Protein AF-A0A813M172-F1 (afdb_monomer)

Radius of gyration: 30.84 Å; Cα contacts (8 Å, |Δi|>4): 198; chains: 1; bounding box: 96×87×59 Å

Sequence (246 aa):
MEAAPSDVAAGEVRLTLAGAVFDQRGSLTLSAYSDLRGLFPASGALDKWEDHPGCLPEEVANLEGVRHWCDARALKVDKQGKPMSGEGWIAIRPRGCPAKPSERWFNRKAWGSWRLCFLLARQQHLVWTRQWYGDVVPSVPSAPEALPEESLTGASQICSELPVAAEDACESASLIDQLRQRQRLRQDITTSADVSHPSPKCEGTTRTTAVAGDKKKSTGKRSCLLDEGTNPQVLQELPKRRRSKV

pLDDT: mean 74.71, std 19.68, range [41.22, 98.31]

Secondary structure (DSSP, 8-state):
----THHHHHT-GGGSTTT--B-TTS-B-GGGGGGGGGTS-TTSGGGG-SSSTT--HHHHTT-TTEEEEE-TTS--B-TTS-B---EEEEEEPPTT-SSPP-EEEEEHHHHS-HHHHHHHHHHHHHHHHHHHHTT----------------------------------SSHHHHHHHHHHHHHHHHHHHTS---PPPPPP---------------------------------------------

Solvent-accessible surface area (backbone atoms only — not comparable to full-atom values): 16636 Å² total; per-residue (Å²): 134,82,76,66,76,70,62,66,61,74,67,43,53,56,80,35,90,87,46,49,58,55,46,101,82,56,43,65,44,65,82,84,52,61,75,52,38,78,79,36,61,61,80,47,80,42,56,67,40,87,92,52,45,25,51,55,81,81,46,66,81,64,49,78,48,41,47,74,52,71,35,79,81,64,81,40,54,48,103,83,68,47,74,59,61,53,41,34,17,32,13,35,56,67,86,88,55,91,61,77,91,46,76,46,80,30,45,22,85,80,48,50,10,37,40,53,18,38,52,54,17,49,48,41,26,51,48,44,45,40,74,69,63,37,90,63,64,77,72,69,77,70,69,77,74,74,73,83,83,77,74,91,76,84,81,86,88,84,88,83,87,87,80,91,81,88,87,88,78,73,72,68,59,58,58,56,53,53,53,53,52,57,53,52,64,55,57,61,65,71,70,74,77,84,74,88,75,88,78,82,85,82,82,84,80,91,78,90,77,89,78,91,82,82,88,80,91,79,90,77,90,82,88,77,83,86,85,83,89,88,84,89,82,89,82,82,90,80,85,85,83,87,78,88,81,134

Structure (mmCIF, N/CA/C/O backbone):
data_AF-A0A813M172-F1
#
_entry.id   AF-A0A813M172-F1
#
loop_
_atom_site.group_PDB
_atom_site.id
_atom_site.type_symbol
_atom_site.label_atom_id
_atom_site.label_alt_id
_atom_site.label_comp_id
_atom_site.label_asym_id
_atom_site.label_entity_id
_atom_site.label_seq_id
_atom_site.pdbx_PDB_ins_code
_atom_site.Cartn_x
_atom_site.Cartn_y
_atom_site.Cartn_z
_atom_site.occupancy
_atom_site.B_iso_or_equiv
_atom_site.auth_seq_id
_atom_site.auth_comp_id
_atom_site.auth_asym_id
_atom_site.auth_atom_id
_atom_site.pdbx_PDB_model_num
ATOM 1 N N . MET A 1 1 ? 1.447 -24.083 20.002 1.00 44.91 1 MET A N 1
ATOM 2 C CA . MET A 1 1 ? 2.344 -23.431 19.030 1.00 44.91 1 MET A CA 1
ATOM 3 C C . MET A 1 1 ? 1.450 -22.637 18.102 1.00 44.91 1 MET A C 1
ATOM 5 O O . MET A 1 1 ? 0.808 -23.218 17.241 1.00 44.91 1 MET A O 1
ATOM 9 N N . GLU A 1 2 ? 1.275 -21.355 18.400 1.00 48.41 2 GLU A N 1
ATOM 10 C CA . GLU A 1 2 ? 0.529 -20.429 17.547 1.00 48.41 2 GLU A CA 1
ATOM 11 C C . GLU A 1 2 ? 1.422 -20.162 16.333 1.00 48.41 2 GLU A C 1
ATOM 13 O O . GLU A 1 2 ? 2.551 -19.698 16.501 1.00 48.41 2 GLU A O 1
ATOM 18 N N . ALA A 1 3 ? 0.987 -20.565 15.137 1.00 52.25 3 ALA A N 1
ATOM 19 C CA . ALA A 1 3 ? 1.718 -20.254 13.915 1.00 52.25 3 ALA A CA 1
ATOM 20 C C . ALA A 1 3 ? 1.892 -18.734 13.838 1.00 52.25 3 ALA A C 1
ATOM 22 O O . ALA A 1 3 ? 0.944 -17.988 14.103 1.00 52.25 3 ALA A O 1
ATOM 23 N N . ALA A 1 4 ? 3.105 -18.273 13.534 1.00 55.34 4 ALA A N 1
ATOM 24 C CA . ALA A 1 4 ? 3.359 -16.849 13.429 1.00 55.34 4 ALA A CA 1
ATOM 25 C C . ALA A 1 4 ? 2.377 -16.247 12.402 1.00 55.34 4 ALA A C 1
ATOM 27 O O . ALA A 1 4 ? 2.216 -16.802 11.312 1.00 55.34 4 ALA A O 1
ATOM 28 N N . PRO A 1 5 ? 1.717 -15.116 12.707 1.00 56.94 5 PRO A N 1
ATOM 29 C CA . PRO A 1 5 ? 0.723 -14.502 11.822 1.00 56.94 5 PRO A CA 1
ATOM 30 C C . PRO A 1 5 ? 1.284 -14.060 10.453 1.00 56.94 5 PRO A C 1
ATOM 32 O O . PRO A 1 5 ? 0.532 -13.569 9.614 1.00 56.94 5 PRO A O 1
ATOM 35 N N . SER A 1 6 ? 2.588 -14.231 10.202 1.00 56.97 6 SER A N 1
ATOM 36 C CA . SER A 1 6 ? 3.238 -13.988 8.914 1.00 56.97 6 SER A CA 1
ATOM 37 C C . SER A 1 6 ? 2.807 -14.967 7.817 1.00 56.97 6 SER A C 1
ATOM 39 O O . SER A 1 6 ? 2.619 -14.528 6.684 1.00 56.97 6 SER A O 1
ATOM 41 N N . ASP A 1 7 ? 2.576 -16.248 8.131 1.00 60.00 7 ASP A N 1
ATOM 42 C CA . ASP A 1 7 ? 2.288 -17.264 7.099 1.00 60.00 7 ASP A CA 1
ATOM 43 C C . ASP A 1 7 ? 0.866 -17.162 6.540 1.00 60.00 7 ASP A C 1
ATOM 45 O O . ASP A 1 7 ? 0.623 -17.429 5.363 1.00 60.00 7 ASP A O 1
ATOM 49 N N . VAL A 1 8 ? -0.087 -16.701 7.354 1.00 60.47 8 VAL A N 1
ATOM 50 C CA . VAL A 1 8 ? -1.496 -16.581 6.943 1.00 60.47 8 VAL A CA 1
ATOM 51 C C . VAL A 1 8 ? -1.664 -15.521 5.849 1.00 60.47 8 VAL A C 1
ATOM 53 O O . VAL A 1 8 ? -2.493 -15.666 4.953 1.00 60.47 8 VAL A O 1
ATOM 56 N N . ALA A 1 9 ? -0.838 -14.473 5.877 1.00 61.78 9 ALA A N 1
ATOM 57 C CA . ALA A 1 9 ? -0.841 -13.421 4.867 1.00 61.78 9 ALA A CA 1
ATOM 58 C C . ALA A 1 9 ? -0.275 -13.886 3.518 1.00 61.78 9 ALA A C 1
ATOM 60 O O . ALA A 1 9 ? -0.751 -13.439 2.475 1.00 61.78 9 ALA A O 1
ATOM 61 N N . ALA A 1 10 ? 0.717 -14.783 3.535 1.00 65.69 10 ALA A N 1
ATOM 62 C CA . ALA A 1 10 ? 1.336 -15.322 2.326 1.00 65.69 10 ALA A CA 1
ATOM 63 C C . ALA A 1 10 ? 0.368 -16.197 1.507 1.00 65.69 10 ALA A C 1
ATOM 65 O O . ALA A 1 10 ? 0.544 -16.343 0.299 1.00 65.69 10 ALA A O 1
ATOM 66 N N . GLY A 1 11 ? -0.676 -16.738 2.145 1.00 81.31 11 GLY A N 1
ATOM 67 C CA . GLY A 1 11 ? -1.682 -17.581 1.497 1.00 81.31 11 GLY A CA 1
ATOM 68 C C . GLY A 1 11 ? -2.874 -16.840 0.882 1.00 81.31 11 GLY A C 1
ATOM 69 O O . GLY A 1 11 ? -3.652 -17.454 0.152 1.00 81.31 11 GLY A O 1
ATOM 70 N N . GLU A 1 12 ? -3.060 -15.542 1.148 1.00 93.44 12 GLU A N 1
ATOM 71 C CA . GLU A 1 12 ? -4.223 -14.820 0.624 1.00 93.44 12 GLU A CA 1
ATOM 72 C C . GLU A 1 12 ? -4.033 -14.483 -0.859 1.00 93.44 12 GLU A C 1
ATOM 74 O O . GLU A 1 12 ? -3.331 -13.542 -1.239 1.00 93.44 12 GLU A O 1
ATOM 79 N N . VAL A 1 13 ? -4.730 -15.240 -1.708 1.00 95.12 13 VAL A N 1
ATOM 80 C CA . VAL A 1 13 ? -4.639 -15.167 -3.171 1.00 95.12 13 VAL A CA 1
ATOM 81 C C . VAL A 1 13 ? -4.873 -13.745 -3.691 1.00 95.12 13 VAL A C 1
ATOM 83 O O . VAL A 1 13 ? -4.198 -13.325 -4.633 1.00 95.12 13 VAL A O 1
ATOM 86 N N . ARG A 1 14 ? -5.755 -12.952 -3.066 1.00 96.06 14 ARG A N 1
ATOM 87 C CA . ARG A 1 14 ? -6.041 -11.566 -3.495 1.00 96.06 14 ARG A CA 1
ATOM 88 C C . ARG A 1 14 ? -4.878 -10.593 -3.309 1.00 96.06 14 ARG A C 1
ATOM 90 O O . ARG A 1 14 ? -4.857 -9.544 -3.962 1.00 96.06 14 ARG A O 1
ATOM 97 N N . LEU A 1 15 ? -3.938 -10.917 -2.421 1.00 95.12 15 LEU A N 1
ATOM 98 C CA . LEU A 1 15 ? -2.709 -10.156 -2.179 1.00 95.12 15 LEU A CA 1
ATOM 99 C C . LEU A 1 15 ? -1.547 -10.625 -3.072 1.00 95.12 15 LEU A C 1
ATOM 101 O O . LEU A 1 15 ? -0.409 -10.212 -2.874 1.00 95.12 15 LEU A O 1
ATOM 105 N N . THR A 1 16 ? -1.837 -11.453 -4.078 1.00 94.25 16 THR A N 1
ATOM 106 C CA . THR A 1 16 ? -0.908 -11.804 -5.156 1.00 94.25 16 THR A CA 1
ATOM 107 C C . THR A 1 16 ? -1.257 -11.044 -6.433 1.00 94.25 16 THR A C 1
ATOM 109 O O . THR A 1 16 ? -2.400 -10.642 -6.654 1.00 94.25 16 THR A O 1
ATOM 112 N N . LEU A 1 17 ? -0.286 -10.865 -7.333 1.00 93.62 17 LEU A N 1
ATOM 113 C CA . LEU A 1 17 ? -0.512 -10.225 -8.636 1.00 93.62 17 LEU A CA 1
ATOM 114 C C . LEU A 1 17 ? -1.538 -10.968 -9.512 1.00 93.62 17 LEU A C 1
ATOM 116 O O . LEU A 1 17 ? -2.230 -10.328 -10.301 1.00 93.62 17 LEU A O 1
ATOM 120 N N . ALA A 1 18 ? -1.653 -12.291 -9.363 1.00 93.56 18 ALA A N 1
ATOM 121 C CA . ALA A 1 18 ? -2.595 -13.116 -10.117 1.00 93.56 18 ALA A CA 1
ATOM 122 C C . ALA A 1 18 ? -4.034 -13.011 -9.588 1.00 93.56 18 ALA A C 1
ATOM 124 O O . ALA A 1 18 ? -4.970 -12.979 -10.381 1.00 93.56 18 ALA A O 1
ATOM 125 N N . GLY A 1 19 ? -4.213 -12.926 -8.267 1.00 95.88 19 GLY A N 1
ATOM 126 C CA . GLY A 1 19 ? -5.532 -12.819 -7.633 1.00 95.88 19 GLY A CA 1
ATOM 127 C C . GLY A 1 19 ? -6.015 -11.390 -7.389 1.00 95.88 19 GLY A C 1
ATOM 128 O O . GLY A 1 19 ? -7.078 -11.193 -6.800 1.00 95.88 19 GLY A O 1
ATOM 129 N N . ALA A 1 20 ? -5.239 -10.386 -7.798 1.00 96.88 20 ALA A N 1
ATOM 130 C CA . ALA A 1 20 ? -5.554 -8.987 -7.560 1.00 96.88 20 ALA A CA 1
ATOM 131 C C . ALA A 1 20 ? -6.880 -8.580 -8.216 1.00 96.88 20 ALA A C 1
ATOM 133 O O . ALA A 1 20 ? -7.059 -8.747 -9.422 1.00 96.88 20 ALA A O 1
ATOM 134 N N . VAL A 1 21 ? -7.776 -7.954 -7.452 1.00 97.81 21 VAL A N 1
ATOM 135 C CA . VAL A 1 21 ? -9.037 -7.420 -7.981 1.00 97.81 21 VAL A CA 1
ATOM 136 C C . VAL A 1 21 ? -8.887 -5.919 -8.203 1.00 97.81 21 VAL A C 1
ATOM 138 O O . VAL A 1 21 ? -8.775 -5.142 -7.251 1.00 97.81 21 VAL A O 1
ATOM 141 N N . PHE A 1 22 ? -8.899 -5.493 -9.463 1.00 97.00 22 PHE A N 1
ATOM 142 C CA . PHE A 1 22 ? -8.763 -4.093 -9.863 1.00 97.00 22 PHE A CA 1
ATOM 143 C C . PHE A 1 22 ? -9.829 -3.685 -10.883 1.00 97.00 22 PHE A C 1
ATOM 145 O O . PHE A 1 22 ? -10.412 -4.515 -11.576 1.00 97.00 22 PHE A O 1
ATOM 152 N N . ASP A 1 23 ? -10.109 -2.388 -10.944 1.00 96.44 23 ASP A N 1
ATOM 153 C CA . ASP A 1 23 ? -11.048 -1.795 -11.888 1.00 96.44 23 ASP A CA 1
ATOM 154 C C . ASP A 1 23 ? -10.438 -1.615 -13.292 1.00 96.44 23 ASP A C 1
ATOM 156 O O . ASP A 1 23 ? -9.246 -1.820 -13.528 1.00 96.44 23 ASP A O 1
ATOM 160 N N . GLN A 1 24 ? -11.248 -1.144 -14.242 1.00 94.31 24 GLN A N 1
ATOM 161 C CA . GLN A 1 24 ? -10.807 -0.858 -15.616 1.00 94.31 24 GLN A CA 1
ATOM 162 C C . GLN A 1 24 ? -9.709 0.221 -15.704 1.00 94.31 24 GLN A C 1
ATOM 164 O O . GLN A 1 24 ? -9.116 0.417 -16.760 1.00 94.31 24 GLN A O 1
ATOM 169 N N . ARG A 1 25 ? -9.443 0.949 -14.613 1.00 90.69 25 ARG A N 1
ATOM 170 C CA . ARG A 1 25 ? -8.415 1.992 -14.519 1.00 90.69 25 ARG A CA 1
ATOM 171 C C . ARG A 1 25 ? -7.130 1.478 -13.863 1.00 90.69 25 ARG A C 1
ATOM 173 O O . ARG A 1 25 ? -6.245 2.285 -13.569 1.00 90.69 25 ARG A O 1
ATOM 180 N N . GLY A 1 26 ? -7.042 0.177 -13.575 1.00 93.44 26 GLY A N 1
ATOM 181 C CA . GLY A 1 26 ? -5.901 -0.427 -12.890 1.00 93.44 26 GLY A CA 1
ATOM 182 C C . GLY A 1 26 ? -5.776 -0.026 -11.431 1.00 93.44 26 GLY A C 1
ATOM 183 O O . GLY A 1 26 ? -4.679 0.013 -10.877 1.00 93.44 26 GLY A O 1
ATOM 184 N N . SER A 1 27 ? -6.888 0.328 -10.802 1.00 95.88 27 SER A N 1
ATOM 185 C CA . SER A 1 27 ? -6.949 0.668 -9.390 1.00 95.88 27 SER A CA 1
ATOM 186 C C . SER A 1 27 ? -7.571 -0.500 -8.632 1.00 95.88 27 SER A C 1
ATOM 188 O O . SER A 1 27 ? -8.656 -0.949 -8.975 1.00 95.88 27 SER A O 1
ATOM 190 N N . LEU A 1 28 ? -6.913 -0.979 -7.571 1.00 97.56 28 LEU A N 1
ATOM 191 C CA . LEU A 1 28 ? -7.475 -1.985 -6.661 1.00 97.56 28 LEU A CA 1
ATOM 192 C C . LEU A 1 28 ? -8.897 -1.626 -6.200 1.00 97.56 28 LEU A C 1
ATOM 194 O O . LEU A 1 28 ? -9.157 -0.491 -5.772 1.00 97.56 28 LEU A O 1
ATOM 198 N N . THR A 1 29 ? -9.790 -2.609 -6.236 1.00 97.94 29 THR A N 1
ATOM 199 C CA . THR A 1 29 ? -11.179 -2.488 -5.786 1.00 97.94 29 THR A CA 1
ATOM 200 C C . THR A 1 29 ? -11.238 -2.689 -4.274 1.00 97.94 29 THR A C 1
ATOM 202 O O . THR A 1 29 ? -11.271 -3.814 -3.796 1.00 97.94 29 THR A O 1
ATOM 205 N N . LEU A 1 30 ? -11.246 -1.602 -3.496 1.00 97.19 30 LEU A N 1
ATOM 206 C CA . LEU A 1 30 ? -11.047 -1.652 -2.034 1.00 97.19 30 LEU A CA 1
ATOM 207 C C . LEU A 1 30 ? -12.083 -2.494 -1.275 1.00 97.19 30 LEU A C 1
ATOM 209 O O . LEU A 1 30 ? -11.747 -3.108 -0.266 1.00 97.19 30 LEU A O 1
ATOM 213 N N . SER A 1 31 ? -13.329 -2.544 -1.748 1.00 97.44 31 SER A N 1
ATOM 214 C CA . SER A 1 31 ? -14.373 -3.382 -1.144 1.00 97.44 31 SER A CA 1
ATOM 215 C C . SER A 1 31 ? -14.039 -4.874 -1.201 1.00 97.44 31 SER A C 1
ATOM 217 O O . SER A 1 31 ? -14.458 -5.614 -0.322 1.00 97.44 31 SER A O 1
ATOM 219 N N . ALA A 1 32 ? -13.237 -5.313 -2.176 1.00 97.81 32 ALA A N 1
ATOM 220 C CA . ALA A 1 32 ? -12.794 -6.699 -2.292 1.00 97.81 32 ALA A CA 1
ATOM 221 C C . ALA A 1 32 ? -11.715 -7.088 -1.264 1.00 97.81 32 ALA A C 1
ATOM 223 O O . ALA A 1 32 ? -11.296 -8.237 -1.259 1.00 97.81 32 ALA A O 1
ATOM 224 N N . TYR A 1 33 ? -11.247 -6.150 -0.431 1.00 97.50 33 TYR A N 1
ATOM 225 C CA . TYR A 1 33 ? -10.183 -6.362 0.559 1.00 97.50 33 TYR A CA 1
ATOM 226 C C . TYR A 1 33 ? -10.614 -5.991 1.988 1.00 97.50 33 TYR A C 1
ATOM 228 O O . TYR A 1 33 ? -9.809 -6.054 2.917 1.00 97.50 33 TYR A O 1
ATOM 236 N N . SER A 1 34 ? -11.853 -5.532 2.198 1.00 96.56 34 SER A N 1
ATOM 237 C CA . SER A 1 34 ? -12.295 -5.032 3.509 1.00 96.56 34 SER A CA 1
ATOM 238 C C . SER A 1 34 ? -12.422 -6.118 4.578 1.00 96.56 34 SER A C 1
ATOM 240 O O . SER A 1 34 ? -12.301 -5.820 5.763 1.00 96.56 34 SER A O 1
ATOM 242 N N . ASP A 1 35 ? -12.650 -7.359 4.168 1.00 96.19 35 ASP A N 1
ATOM 243 C CA . ASP A 1 35 ? -12.707 -8.551 5.016 1.00 96.19 35 ASP A CA 1
ATOM 244 C C . ASP A 1 35 ? -11.327 -8.962 5.557 1.00 96.19 35 ASP A C 1
ATOM 246 O O . ASP A 1 35 ? -11.233 -9.485 6.666 1.00 96.19 35 ASP A O 1
ATOM 250 N N . LEU A 1 36 ? -10.241 -8.618 4.853 1.00 95.31 36 LEU A N 1
ATOM 251 C CA . LEU A 1 36 ? -8.870 -8.918 5.286 1.00 95.31 36 LEU A CA 1
ATOM 252 C C . LEU A 1 36 ? -8.463 -8.204 6.577 1.00 95.31 36 LEU A C 1
ATOM 254 O O . LEU A 1 36 ? -7.491 -8.594 7.214 1.00 95.31 36 LEU A O 1
ATOM 258 N N . ARG A 1 37 ? -9.197 -7.173 7.006 1.00 94.81 37 ARG A N 1
ATOM 259 C CA . ARG A 1 37 ? -8.896 -6.434 8.244 1.00 94.81 37 ARG A CA 1
ATOM 260 C C . ARG A 1 37 ? -8.840 -7.344 9.472 1.00 94.81 37 ARG A C 1
ATOM 262 O O . ARG A 1 37 ? -8.047 -7.087 10.369 1.00 94.81 37 ARG A O 1
ATOM 269 N N . GLY A 1 38 ? -9.650 -8.406 9.497 1.00 92.25 38 GLY A N 1
ATOM 270 C CA . GLY A 1 38 ? -9.644 -9.390 10.583 1.00 92.25 38 GLY A CA 1
ATOM 271 C C . GLY A 1 38 ? -8.378 -10.251 10.631 1.00 92.25 38 GLY A C 1
ATOM 272 O O . GLY A 1 38 ? -8.018 -10.726 11.702 1.00 92.25 38 GLY A O 1
ATOM 273 N N . LEU A 1 39 ? -7.680 -10.410 9.500 1.00 92.00 39 LEU A N 1
ATOM 274 C CA . LEU A 1 39 ? -6.443 -11.193 9.402 1.00 92.00 39 LEU A CA 1
ATOM 275 C C . LEU A 1 39 ? -5.207 -10.405 9.853 1.00 92.00 39 LEU A C 1
ATOM 277 O O . LEU A 1 39 ? -4.193 -10.996 10.208 1.00 92.00 39 LEU A O 1
ATOM 281 N N . PHE A 1 40 ? -5.286 -9.071 9.850 1.00 91.31 40 PHE A N 1
ATOM 282 C CA . PHE A 1 40 ? -4.167 -8.185 10.170 1.00 91.31 40 PHE A CA 1
ATOM 283 C C . PHE A 1 40 ? -4.510 -7.271 11.354 1.00 91.31 40 PHE A C 1
ATOM 285 O O . PHE A 1 40 ? -4.861 -6.104 11.143 1.00 91.31 40 PHE A O 1
ATOM 292 N N . PRO A 1 41 ? -4.412 -7.765 12.601 1.00 87.56 41 PRO A N 1
ATOM 293 C CA . PRO A 1 41 ? -4.743 -6.977 13.781 1.00 87.56 41 PRO A CA 1
ATOM 294 C C . PRO A 1 41 ? -3.793 -5.781 13.966 1.00 87.56 41 PRO A C 1
ATOM 296 O O . PRO A 1 41 ? -2.589 -5.868 13.733 1.00 87.56 41 PRO A O 1
ATOM 299 N N . ALA A 1 42 ? -4.340 -4.669 14.462 1.00 82.38 42 ALA A N 1
ATOM 300 C CA . ALA A 1 42 ? -3.653 -3.384 14.659 1.00 82.38 42 ALA A CA 1
ATOM 301 C C . ALA A 1 42 ? -2.506 -3.390 15.695 1.00 82.38 42 ALA A C 1
ATOM 303 O O . ALA A 1 42 ? -1.821 -2.386 15.871 1.00 82.38 42 ALA A O 1
ATOM 304 N N . SER A 1 43 ? -2.342 -4.474 16.459 1.00 70.06 43 SER A N 1
ATOM 305 C CA . SER A 1 43 ? -1.453 -4.529 17.632 1.00 70.06 43 SER A CA 1
ATOM 306 C C . SER A 1 43 ? -0.253 -5.462 17.461 1.00 70.06 43 SER A C 1
ATOM 308 O O . SER A 1 43 ? 0.369 -5.846 18.449 1.00 70.06 43 SER A O 1
ATOM 310 N N . GLY A 1 44 ? 0.093 -5.828 16.224 1.00 74.94 44 GLY A N 1
ATOM 311 C CA . GLY A 1 44 ? 1.265 -6.661 15.950 1.00 74.94 44 GLY A CA 1
ATOM 312 C C . GLY A 1 44 ? 2.595 -5.958 16.251 1.00 74.94 44 GLY A C 1
ATOM 313 O O . GLY A 1 44 ? 2.693 -4.732 16.213 1.00 74.94 44 GLY A O 1
ATOM 314 N N . ALA A 1 45 ? 3.652 -6.738 16.499 1.00 75.19 45 ALA A N 1
ATOM 315 C CA . ALA A 1 45 ? 5.015 -6.223 16.687 1.00 75.19 45 ALA A CA 1
ATOM 316 C C . ALA A 1 45 ? 5.497 -5.356 15.503 1.00 75.19 45 ALA A C 1
ATOM 318 O O . ALA A 1 45 ? 6.231 -4.391 15.702 1.00 75.19 45 ALA A O 1
ATOM 319 N N . LEU A 1 46 ? 5.015 -5.653 14.291 1.00 78.00 46 LEU A N 1
ATOM 320 C CA . LEU A 1 46 ? 5.352 -4.937 13.057 1.00 78.00 46 LEU A CA 1
ATOM 321 C C . LEU A 1 46 ? 4.821 -3.495 13.011 1.00 78.00 46 LEU A C 1
ATOM 323 O O . LEU A 1 46 ? 5.366 -2.671 12.283 1.00 78.00 46 LEU A O 1
ATOM 327 N N . ASP A 1 47 ? 3.793 -3.159 13.796 1.00 75.19 47 ASP A N 1
ATOM 328 C CA . ASP A 1 47 ? 3.227 -1.804 13.836 1.00 75.19 47 ASP A CA 1
ATOM 329 C C . ASP A 1 47 ? 4.112 -0.816 14.625 1.00 75.19 47 ASP A C 1
ATOM 331 O O . ASP A 1 47 ? 3.850 0.386 14.603 1.00 75.19 47 ASP A O 1
ATOM 335 N N . LYS A 1 48 ? 5.145 -1.308 15.328 1.00 75.75 48 LYS A N 1
ATOM 336 C CA . LYS A 1 48 ? 6.057 -0.496 16.153 1.00 75.75 48 LYS A CA 1
ATOM 337 C C . LYS A 1 48 ? 7.353 -0.097 15.447 1.00 75.75 48 LYS A C 1
ATOM 339 O O . LYS A 1 48 ? 8.131 0.652 16.026 1.00 75.75 48 LYS A O 1
ATOM 344 N N . TRP A 1 49 ? 7.612 -0.604 14.242 1.00 75.12 49 TRP A N 1
ATOM 345 C CA . TRP A 1 49 ? 8.835 -0.263 13.519 1.00 75.12 49 TRP A CA 1
ATOM 346 C C . TRP A 1 49 ? 8.763 1.188 13.026 1.00 75.12 49 TRP A C 1
ATOM 348 O O . TRP A 1 49 ? 7.919 1.504 12.191 1.00 75.12 49 TRP A O 1
ATOM 358 N N . GLU A 1 50 ? 9.638 2.063 13.533 1.00 80.19 50 GLU A N 1
ATOM 359 C CA . GLU A 1 50 ? 9.543 3.515 13.302 1.00 80.19 50 GLU A CA 1
ATOM 360 C C . GLU A 1 50 ? 9.731 3.909 11.827 1.00 80.19 50 GLU A C 1
ATOM 362 O O . GLU A 1 50 ? 8.963 4.721 11.316 1.00 80.19 50 GLU A O 1
ATOM 367 N N . ASP A 1 51 ? 10.682 3.295 11.118 1.00 89.56 51 ASP A N 1
ATOM 368 C CA . ASP A 1 51 ? 11.020 3.689 9.739 1.00 89.56 51 ASP A CA 1
ATOM 369 C C . ASP A 1 51 ? 10.194 2.990 8.641 1.00 89.56 51 ASP A C 1
ATOM 371 O O . ASP A 1 51 ? 10.043 3.507 7.534 1.00 89.56 51 ASP A O 1
ATOM 375 N N . HIS A 1 52 ? 9.650 1.803 8.917 1.00 93.25 52 HIS A N 1
ATOM 376 C CA . HIS A 1 52 ? 9.001 0.920 7.939 1.00 93.25 52 HIS A CA 1
ATOM 377 C C . HIS A 1 52 ? 7.856 0.129 8.592 1.00 93.25 52 HIS A C 1
ATOM 379 O O . HIS A 1 52 ? 7.886 -1.104 8.642 1.00 93.25 52 HIS A O 1
ATOM 385 N N . PRO A 1 53 ? 6.838 0.818 9.127 1.00 94.06 53 PRO A N 1
ATOM 386 C CA . PRO A 1 53 ? 5.791 0.165 9.896 1.00 94.06 53 PRO A CA 1
ATOM 387 C C . PRO A 1 53 ? 5.001 -0.820 9.025 1.00 94.06 53 PRO A C 1
ATOM 389 O O . PRO A 1 53 ? 4.543 -0.490 7.926 1.00 94.06 53 PRO A O 1
ATOM 392 N N . GLY A 1 54 ? 4.816 -2.039 9.531 1.00 93.00 54 GLY A N 1
ATOM 393 C CA . GLY A 1 54 ? 4.111 -3.115 8.834 1.00 93.00 54 GLY A CA 1
ATOM 394 C C . GLY A 1 54 ? 4.932 -3.879 7.786 1.00 93.00 54 GLY A C 1
ATOM 395 O O . GLY A 1 54 ? 4.389 -4.811 7.188 1.00 93.00 54 GLY A O 1
ATOM 396 N N . CYS A 1 55 ? 6.201 -3.535 7.557 1.00 93.62 55 CYS A N 1
ATOM 397 C CA . CYS A 1 55 ? 7.094 -4.312 6.691 1.00 93.62 55 CYS A CA 1
ATOM 398 C C . CYS A 1 55 ? 7.773 -5.445 7.463 1.00 93.62 55 CYS A C 1
ATOM 400 O O . CYS A 1 55 ? 8.154 -5.275 8.622 1.00 93.62 55 CYS A O 1
ATOM 402 N N . LEU A 1 56 ? 7.968 -6.586 6.805 1.00 91.69 56 LEU A N 1
ATOM 403 C CA . LEU A 1 56 ? 8.907 -7.610 7.256 1.00 91.69 56 LEU A CA 1
ATOM 404 C C . LEU A 1 56 ? 10.345 -7.190 6.905 1.00 91.69 56 LEU A C 1
ATOM 406 O O . LEU A 1 56 ? 10.531 -6.457 5.930 1.00 91.69 56 LEU A O 1
ATOM 410 N N . PRO A 1 57 ? 11.371 -7.661 7.640 1.00 90.50 57 PRO A N 1
ATOM 411 C CA . PRO A 1 57 ? 12.768 -7.312 7.366 1.00 90.50 57 PRO A CA 1
ATOM 412 C C . PRO A 1 57 ? 13.205 -7.572 5.916 1.00 90.50 57 PRO A C 1
ATOM 414 O O . PRO A 1 57 ? 13.855 -6.723 5.312 1.00 90.50 57 PRO A O 1
ATOM 417 N N . GLU A 1 58 ? 12.793 -8.697 5.326 1.00 91.69 58 GLU A N 1
ATOM 418 C CA . GLU A 1 58 ? 13.078 -9.039 3.923 1.00 91.69 58 GLU A CA 1
ATOM 419 C C . GLU A 1 58 ? 12.421 -8.097 2.900 1.00 91.69 58 GLU A C 1
ATOM 421 O O . GLU A 1 58 ? 12.940 -7.892 1.805 1.00 91.69 58 GLU A O 1
ATOM 426 N N . GLU A 1 59 ? 11.292 -7.481 3.249 1.00 93.50 59 GLU A N 1
ATOM 427 C CA . GLU A 1 59 ? 10.557 -6.587 2.354 1.00 93.50 59 GLU A CA 1
ATOM 428 C C . GLU A 1 59 ? 11.113 -5.163 2.374 1.00 93.50 59 GLU A C 1
ATOM 430 O O . GLU A 1 59 ? 10.893 -4.413 1.425 1.00 93.50 59 GLU A O 1
ATOM 435 N N . VAL A 1 60 ? 11.865 -4.787 3.415 1.00 94.12 60 VAL A N 1
ATOM 436 C CA . VAL A 1 60 ? 12.534 -3.477 3.498 1.00 94.12 60 VAL A CA 1
ATOM 437 C C . VAL A 1 60 ? 13.537 -3.296 2.355 1.00 94.12 60 VAL A C 1
ATOM 439 O O . VAL A 1 60 ? 13.717 -2.184 1.861 1.00 94.12 60 VAL A O 1
ATOM 442 N N . ALA A 1 61 ? 14.138 -4.386 1.870 1.00 93.06 61 ALA A N 1
ATOM 443 C CA . ALA A 1 61 ? 15.013 -4.355 0.701 1.00 93.06 61 ALA A CA 1
ATOM 444 C C . ALA A 1 61 ? 14.264 -4.033 -0.610 1.00 93.06 61 ALA A C 1
ATOM 446 O O . ALA A 1 61 ? 14.888 -3.611 -1.581 1.00 93.06 61 ALA A O 1
ATOM 447 N N . ASN A 1 62 ? 12.937 -4.204 -0.648 1.00 93.56 62 ASN A N 1
ATOM 448 C CA . ASN A 1 62 ? 12.112 -4.051 -1.844 1.00 93.56 62 ASN A CA 1
ATOM 449 C C . ASN A 1 62 ? 10.923 -3.102 -1.612 1.00 93.56 62 ASN A C 1
ATOM 451 O O . ASN A 1 62 ? 9.753 -3.484 -1.692 1.00 93.56 62 ASN A O 1
ATOM 455 N N . LEU A 1 63 ? 11.236 -1.835 -1.337 1.00 96.00 63 LEU A N 1
ATOM 456 C CA . LEU A 1 63 ? 10.254 -0.751 -1.202 1.00 96.00 63 LEU A CA 1
ATOM 457 C C . LEU A 1 63 ? 10.057 0.034 -2.507 1.00 96.00 63 LEU A C 1
ATOM 459 O O . LEU A 1 63 ? 9.675 1.207 -2.485 1.00 96.00 63 LEU A O 1
ATOM 463 N N . GLU A 1 64 ? 10.337 -0.580 -3.658 1.00 95.75 64 GLU A N 1
ATOM 464 C CA . GLU A 1 64 ? 10.199 0.108 -4.936 1.00 95.75 64 GLU A CA 1
ATOM 465 C C . GLU A 1 64 ? 8.752 0.564 -5.159 1.00 95.75 64 GLU A C 1
ATOM 467 O O . GLU A 1 64 ? 7.786 -0.183 -4.991 1.00 95.75 64 GLU A O 1
ATOM 472 N N . GLY A 1 65 ? 8.605 1.846 -5.503 1.00 96.69 65 GLY A N 1
ATOM 473 C CA . GLY A 1 65 ? 7.309 2.429 -5.825 1.00 96.69 65 GLY A CA 1
ATOM 474 C C . GLY A 1 65 ? 6.337 2.560 -4.654 1.00 96.69 65 GLY A C 1
ATOM 475 O O . GLY A 1 65 ? 5.174 2.893 -4.883 1.00 96.69 65 GLY A O 1
ATOM 476 N N . VAL A 1 66 ? 6.781 2.356 -3.413 1.00 97.94 66 VAL A N 1
ATOM 477 C CA . VAL A 1 66 ? 5.966 2.565 -2.212 1.00 97.94 66 VAL A CA 1
ATOM 478 C C . VAL A 1 66 ? 6.709 3.392 -1.167 1.00 97.94 66 VAL A C 1
ATOM 480 O O . VAL A 1 66 ? 7.927 3.340 -1.049 1.00 97.94 66 VAL A O 1
ATOM 483 N N . ARG A 1 67 ? 5.975 4.186 -0.385 1.00 97.19 67 ARG A N 1
ATOM 484 C CA . ARG A 1 67 ? 6.523 4.912 0.773 1.00 97.19 67 ARG A CA 1
ATOM 485 C C . ARG A 1 67 ? 5.475 5.061 1.861 1.00 97.19 67 ARG A C 1
ATOM 487 O O . ARG A 1 67 ? 4.298 5.210 1.542 1.00 97.19 67 ARG A O 1
ATOM 494 N N . HIS A 1 68 ? 5.875 5.072 3.124 1.00 96.81 68 HIS A N 1
ATOM 495 C CA . HIS A 1 68 ? 4.954 5.396 4.209 1.00 96.81 68 HIS A CA 1
ATOM 496 C C . HIS A 1 68 ? 4.856 6.922 4.406 1.00 96.81 68 HIS A C 1
ATOM 498 O O . HIS A 1 68 ? 5.707 7.684 3.938 1.00 96.81 68 HIS A O 1
ATOM 504 N N . TRP A 1 69 ? 3.809 7.378 5.087 1.00 95.94 69 TRP A N 1
ATOM 505 C CA . TRP A 1 69 ? 3.693 8.750 5.582 1.00 95.94 69 TRP A CA 1
ATOM 506 C C . TRP A 1 69 ? 3.133 8.753 7.005 1.00 95.94 69 TRP A C 1
ATOM 508 O O . TRP A 1 69 ? 2.328 7.892 7.365 1.00 95.94 69 TRP A O 1
ATOM 518 N N . CYS A 1 70 ? 3.530 9.747 7.798 1.00 93.56 70 CYS A N 1
ATOM 519 C CA . CYS A 1 70 ? 3.000 9.978 9.135 1.00 93.56 70 CYS A CA 1
ATOM 520 C C . CYS A 1 70 ? 2.908 11.485 9.411 1.00 93.56 70 CYS A C 1
ATOM 522 O O . CYS A 1 70 ? 3.913 12.165 9.612 1.00 93.56 70 CYS A O 1
ATOM 524 N N . ASP A 1 71 ? 1.682 12.006 9.450 1.00 92.19 71 ASP A N 1
ATOM 525 C CA . ASP A 1 71 ? 1.385 13.420 9.708 1.00 92.19 71 ASP A CA 1
ATOM 526 C C . ASP A 1 71 ? 1.211 13.720 11.208 1.00 92.19 71 ASP A C 1
ATOM 528 O O . ASP A 1 71 ? 0.695 14.777 11.573 1.00 92.19 71 ASP A O 1
ATOM 532 N N . ALA A 1 72 ? 1.644 12.830 12.110 1.00 84.81 72 ALA A N 1
ATOM 533 C CA . ALA A 1 72 ? 1.523 13.045 13.557 1.00 84.81 72 ALA A CA 1
ATOM 534 C C . ALA A 1 72 ? 2.189 14.355 14.024 1.00 84.81 72 ALA A C 1
ATOM 536 O O . ALA A 1 72 ? 1.750 14.967 14.994 1.00 84.81 72 ALA A O 1
ATOM 537 N N . ARG A 1 73 ? 3.215 14.819 13.298 1.00 81.44 73 ARG A N 1
ATOM 538 C CA . ARG A 1 73 ? 3.950 16.058 13.596 1.00 81.44 73 ARG A CA 1
ATOM 539 C C . ARG A 1 73 ? 3.409 17.299 12.885 1.00 81.44 73 ARG A C 1
ATOM 541 O O . ARG A 1 73 ? 3.878 18.394 13.165 1.00 81.44 73 ARG A O 1
ATOM 548 N N . ALA A 1 74 ? 2.443 17.166 11.974 1.00 83.62 74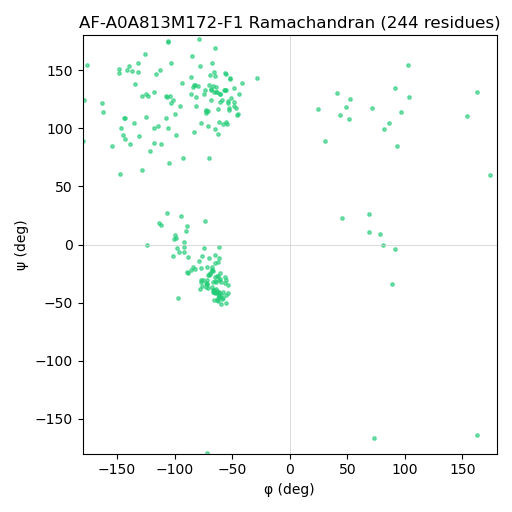 ALA A N 1
ATOM 549 C CA . ALA A 1 74 ? 2.040 18.274 11.109 1.00 83.62 74 ALA A CA 1
ATOM 550 C C . ALA A 1 74 ? 1.286 19.400 11.847 1.00 83.62 74 ALA A C 1
ATOM 552 O O . ALA A 1 74 ? 1.067 20.447 11.245 1.00 83.62 74 ALA A O 1
ATOM 553 N N . LEU A 1 75 ? 0.862 19.186 13.107 1.00 87.88 75 LEU A N 1
ATOM 554 C CA . LEU A 1 75 ? 0.054 20.111 13.929 1.00 87.88 75 LEU A CA 1
ATOM 555 C C . LEU A 1 75 ? -1.137 20.738 13.172 1.00 87.88 75 LEU A C 1
ATOM 557 O O . LEU A 1 75 ? -1.649 21.791 13.546 1.00 87.88 75 LEU A O 1
ATOM 561 N N . LYS A 1 76 ? -1.593 20.088 12.095 1.00 90.69 76 LYS A N 1
ATOM 562 C CA . LYS A 1 76 ? -2.717 20.554 11.291 1.00 90.69 76 LYS A CA 1
ATOM 563 C C . LYS A 1 76 ? -3.985 20.312 12.080 1.00 90.69 76 LYS A C 1
ATOM 565 O O . LYS A 1 76 ? -4.199 19.214 12.592 1.00 90.69 76 LYS A O 1
ATOM 570 N N . VAL A 1 77 ? -4.836 21.322 12.131 1.00 94.00 77 VAL A N 1
ATOM 571 C CA . VAL A 1 77 ? -6.180 21.228 12.692 1.00 94.00 77 VAL A CA 1
ATOM 572 C C . VAL A 1 77 ? -7.204 21.480 11.593 1.00 94.00 77 VAL A C 1
ATOM 574 O O . VAL A 1 77 ? -6.940 22.234 10.654 1.00 94.00 77 VAL A O 1
ATOM 577 N N . ASP A 1 78 ? -8.355 20.819 11.672 1.00 93.62 78 ASP A N 1
ATOM 578 C CA . ASP A 1 78 ? -9.479 21.102 10.786 1.00 93.62 78 ASP A CA 1
ATOM 579 C C . ASP A 1 78 ? -10.128 22.453 11.139 1.00 93.62 78 ASP A C 1
ATOM 581 O O . ASP A 1 78 ? -9.710 23.165 12.057 1.00 93.62 78 ASP A O 1
ATOM 585 N N . LYS A 1 79 ? -11.184 22.827 10.407 1.00 95.12 79 LYS A N 1
ATOM 586 C CA . LYS A 1 79 ? -11.928 24.077 10.650 1.00 95.12 79 LYS A CA 1
ATOM 587 C C . LYS A 1 79 ? -12.585 24.120 12.037 1.00 95.12 79 LYS A C 1
ATOM 589 O O . LYS A 1 79 ? -13.018 25.182 12.469 1.00 95.12 79 LYS A O 1
ATOM 594 N N . GLN A 1 80 ? -12.685 22.975 12.705 1.00 95.31 80 GLN A N 1
ATOM 595 C CA . GLN A 1 80 ? -13.268 22.774 14.022 1.00 95.31 80 GLN A CA 1
ATOM 596 C C . GLN A 1 80 ? -12.189 22.672 15.115 1.00 95.31 80 GLN A C 1
ATOM 598 O O . GLN A 1 80 ? -12.520 22.428 16.273 1.00 95.31 80 GLN A O 1
ATOM 603 N N . GLY A 1 81 ? -10.909 22.861 14.771 1.00 94.31 81 GLY A N 1
ATOM 604 C CA . GLY A 1 81 ? -9.792 22.785 15.711 1.00 94.31 81 GLY A CA 1
ATOM 605 C C . GLY A 1 81 ? -9.362 21.358 16.069 1.00 94.31 81 GLY A C 1
ATOM 606 O O . GLY A 1 81 ? -8.543 21.180 16.967 1.00 94.31 81 GLY A O 1
ATOM 607 N N . LYS A 1 82 ? -9.883 20.325 15.397 1.00 90.38 82 LYS A N 1
ATOM 608 C CA . LYS A 1 82 ? -9.512 18.931 15.655 1.00 90.38 82 LYS A CA 1
ATOM 609 C C . LYS A 1 82 ? -8.232 18.574 14.898 1.00 90.38 82 LYS A C 1
ATOM 611 O O . LYS A 1 82 ? -8.144 18.868 13.707 1.00 90.38 82 LYS A O 1
ATOM 616 N N . PRO A 1 83 ? -7.261 17.887 15.527 1.00 88.56 83 PRO A N 1
ATOM 617 C CA . PRO A 1 83 ? -6.041 17.479 14.845 1.00 88.56 83 PRO A CA 1
ATOM 618 C C . PRO A 1 83 ? -6.355 16.580 13.641 1.00 88.56 83 PRO A C 1
ATOM 620 O O . PRO A 1 83 ? -7.001 15.536 13.763 1.00 88.56 83 PRO A O 1
ATOM 623 N N . MET A 1 84 ? -5.871 16.997 12.475 1.00 90.00 84 MET A N 1
ATOM 624 C CA . MET A 1 84 ? -5.861 16.232 11.236 1.00 90.00 84 MET A CA 1
ATOM 625 C C . MET A 1 84 ? -4.530 15.490 11.141 1.00 90.00 84 MET A C 1
ATOM 627 O O . MET A 1 84 ? -3.641 15.878 10.387 1.00 90.00 84 MET A O 1
ATOM 631 N N . SER A 1 85 ? -4.386 14.432 11.936 1.00 91.38 85 SER A N 1
ATOM 632 C CA . SER A 1 85 ? -3.299 13.473 11.764 1.00 91.38 85 SER A CA 1
ATOM 633 C C . SER A 1 85 ? -3.765 12.305 10.897 1.00 91.38 85 SER A C 1
ATOM 635 O O . SER A 1 85 ? -4.893 11.811 11.006 1.00 91.38 85 SER A O 1
ATOM 637 N N . GLY A 1 86 ? -2.888 11.874 10.000 1.00 93.62 86 GLY A N 1
ATOM 638 C CA . GLY A 1 86 ? -3.079 10.705 9.159 1.00 93.62 86 GLY A CA 1
ATOM 639 C C . GLY A 1 86 ? -1.766 9.956 9.022 1.00 93.62 86 GLY A C 1
ATOM 640 O O . GLY A 1 86 ? -0.696 10.553 9.068 1.00 93.62 86 GLY A O 1
ATOM 641 N N . GLU A 1 87 ? -1.852 8.648 8.852 1.00 95.44 87 GLU A N 1
ATOM 642 C CA . GLU A 1 87 ? -0.685 7.798 8.656 1.00 95.44 87 GLU A CA 1
ATOM 643 C C . GLU A 1 87 ? -1.059 6.621 7.753 1.00 95.44 87 GLU A C 1
ATOM 645 O O . GLU A 1 87 ? -2.235 6.230 7.691 1.00 95.44 87 GLU A O 1
ATOM 650 N N . GLY A 1 88 ? -0.093 6.092 7.005 1.00 96.38 88 GLY A N 1
ATOM 651 C CA . GLY A 1 88 ? -0.342 5.001 6.068 1.00 96.38 88 GLY A CA 1
ATOM 652 C C . GLY A 1 88 ? 0.744 4.793 5.015 1.00 96.38 88 GLY A C 1
ATOM 653 O O . GLY A 1 88 ? 1.854 5.306 5.137 1.00 96.38 88 GLY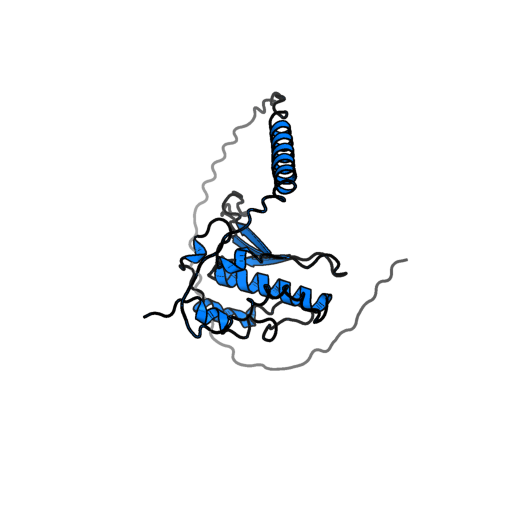 A O 1
ATOM 654 N N . TRP A 1 89 ? 0.403 4.051 3.959 1.00 98.06 89 TRP A N 1
ATOM 655 C CA . TRP A 1 89 ? 1.296 3.723 2.840 1.00 98.06 89 TRP A CA 1
ATOM 656 C C . TRP A 1 89 ? 0.806 4.259 1.495 1.00 98.06 89 TRP A C 1
ATOM 658 O O . TRP A 1 89 ? -0.361 4.104 1.131 1.00 98.06 89 TRP A O 1
ATOM 668 N N . ILE A 1 90 ? 1.698 4.911 0.755 1.00 98.31 90 ILE A N 1
ATOM 669 C CA . ILE A 1 90 ? 1.459 5.493 -0.566 1.00 98.31 90 ILE A CA 1
ATOM 670 C C . ILE A 1 90 ? 2.043 4.560 -1.620 1.00 98.31 90 ILE A C 1
ATOM 672 O O . ILE A 1 90 ? 3.240 4.282 -1.600 1.00 98.31 90 ILE A O 1
ATOM 676 N N . ALA A 1 91 ? 1.214 4.136 -2.569 1.00 98.31 91 ALA A N 1
ATOM 677 C CA . ALA A 1 91 ? 1.663 3.553 -3.825 1.00 98.31 91 ALA A CA 1
ATOM 678 C C . ALA A 1 91 ? 1.931 4.669 -4.836 1.00 98.31 91 ALA A C 1
ATOM 680 O O . ALA A 1 91 ? 1.071 5.524 -5.071 1.00 98.31 91 ALA A O 1
ATOM 681 N N . ILE A 1 92 ? 3.101 4.640 -5.458 1.00 97.44 92 ILE A N 1
ATOM 682 C CA . ILE A 1 92 ? 3.549 5.596 -6.465 1.00 97.44 92 ILE A CA 1
ATOM 683 C C . ILE A 1 92 ? 3.514 4.895 -7.819 1.00 97.44 92 ILE A C 1
ATOM 685 O O . ILE A 1 92 ? 4.058 3.805 -7.992 1.00 97.44 92 ILE A O 1
ATOM 689 N N . ARG A 1 93 ? 2.858 5.512 -8.801 1.00 95.56 93 ARG A N 1
ATOM 690 C CA . ARG A 1 93 ? 2.844 4.987 -10.167 1.00 95.56 93 ARG A CA 1
ATOM 691 C C . ARG A 1 93 ? 4.251 5.053 -10.788 1.00 95.56 93 ARG A C 1
ATOM 693 O O . ARG A 1 93 ? 4.895 6.097 -10.649 1.00 95.56 93 ARG A O 1
ATOM 700 N N . PRO A 1 94 ? 4.713 4.001 -11.497 1.00 95.12 94 PRO A N 1
ATOM 701 C CA . PRO A 1 94 ? 5.990 4.030 -12.203 1.00 95.12 94 PRO A CA 1
ATOM 702 C C . PRO A 1 94 ? 6.128 5.243 -13.127 1.00 95.12 94 PRO A C 1
ATOM 704 O O . PRO A 1 94 ? 5.170 5.669 -13.785 1.00 95.12 94 PRO A O 1
ATOM 707 N N . ARG A 1 95 ? 7.340 5.802 -13.185 1.00 91.25 95 ARG A N 1
ATOM 708 C CA . ARG A 1 95 ? 7.666 6.886 -14.120 1.00 91.25 95 ARG A CA 1
ATOM 709 C C . ARG A 1 95 ? 7.686 6.338 -15.549 1.00 91.25 95 ARG A C 1
ATOM 711 O O . ARG A 1 95 ? 8.078 5.202 -15.776 1.00 91.25 95 ARG A O 1
ATOM 718 N N . GLY A 1 96 ? 7.276 7.158 -16.514 1.00 85.75 96 GLY A N 1
ATOM 719 C CA . GLY A 1 96 ? 7.194 6.752 -17.923 1.00 85.75 96 GLY A CA 1
ATOM 720 C C . GLY A 1 96 ? 5.835 6.186 -18.340 1.00 85.75 96 GLY A C 1
ATOM 721 O O . GLY A 1 96 ? 5.618 5.959 -19.526 1.00 85.75 96 GLY A O 1
ATOM 722 N N . CYS A 1 97 ? 4.891 6.033 -17.406 1.00 83.12 97 CYS A N 1
ATOM 723 C CA . CYS A 1 97 ? 3.490 5.836 -17.762 1.00 83.12 97 CYS A CA 1
ATOM 724 C C . CYS A 1 97 ? 2.927 7.138 -18.396 1.00 83.12 97 CYS A C 1
ATOM 726 O O . CYS A 1 97 ? 3.134 8.212 -17.833 1.00 83.12 97 CYS A O 1
ATOM 728 N N . PRO A 1 98 ? 2.213 7.087 -19.540 1.00 82.12 98 PRO A N 1
ATOM 729 C CA . PRO A 1 98 ? 1.617 8.230 -20.237 1.00 82.12 98 PRO A CA 1
ATOM 730 C C . PRO A 1 98 ? 0.415 8.778 -19.475 1.00 82.12 98 PRO A C 1
ATOM 732 O O . PRO A 1 98 ? -0.016 9.910 -19.695 1.00 82.12 98 PRO A O 1
ATOM 735 N N . ALA A 1 99 ? -0.149 7.972 -18.573 1.00 84.56 99 ALA A N 1
ATOM 736 C CA . ALA A 1 99 ? -1.111 8.462 -17.616 1.00 84.56 99 ALA A CA 1
ATOM 737 C C . ALA A 1 99 ? -0.422 9.437 -16.656 1.00 84.56 99 ALA A C 1
ATOM 739 O O . ALA A 1 99 ? 0.746 9.280 -16.305 1.00 84.56 99 ALA A O 1
ATOM 740 N N . LYS A 1 100 ? -1.176 10.431 -16.182 1.00 85.56 100 LYS A N 1
ATOM 741 C CA . LYS A 1 100 ? -0.659 11.420 -15.231 1.00 85.56 100 LYS A CA 1
ATOM 742 C C . LYS A 1 100 ? -0.005 10.725 -14.025 1.00 85.56 100 LYS A C 1
ATOM 744 O O . LYS A 1 100 ? -0.532 9.689 -13.584 1.00 85.56 100 LYS A O 1
ATOM 749 N N . PRO A 1 101 ? 1.096 11.292 -13.487 1.00 87.12 101 PRO A N 1
ATOM 750 C CA . PRO A 1 101 ? 1.671 10.816 -12.239 1.00 87.12 101 PRO A CA 1
ATOM 751 C C . PRO A 1 101 ? 0.556 10.753 -11.200 1.00 87.12 101 PRO A C 1
ATOM 753 O O . PRO A 1 101 ? -0.208 11.704 -11.026 1.00 87.12 101 PRO A O 1
ATOM 756 N N . SER A 1 102 ? 0.414 9.583 -10.593 1.00 93.75 102 SER A N 1
ATOM 757 C CA . SER A 1 102 ? -0.666 9.285 -9.669 1.00 93.75 102 SER A CA 1
ATOM 758 C C . SER A 1 102 ? -0.080 8.603 -8.455 1.00 93.75 102 SER A C 1
ATOM 760 O O . SER A 1 102 ? 0.764 7.714 -8.567 1.00 93.75 102 SER A O 1
ATOM 762 N N . GLU A 1 103 ? -0.578 9.010 -7.301 1.00 97.31 103 GLU A N 1
ATOM 763 C CA . GLU A 1 103 ? -0.334 8.347 -6.034 1.00 97.31 103 GLU A CA 1
ATOM 764 C C . GLU A 1 103 ? -1.645 7.733 -5.550 1.00 97.31 103 GLU A C 1
ATOM 766 O O . GLU A 1 103 ? -2.729 8.253 -5.835 1.00 97.31 103 GLU A O 1
ATOM 771 N N . ARG A 1 104 ? -1.560 6.635 -4.802 1.00 97.56 104 ARG A N 1
ATOM 772 C CA . ARG A 1 104 ? -2.708 6.065 -4.098 1.00 97.56 104 ARG A CA 1
ATOM 773 C C . ARG A 1 104 ? -2.374 5.851 -2.636 1.00 97.56 104 ARG A C 1
ATOM 775 O O . ARG A 1 104 ? -1.371 5.232 -2.313 1.00 97.56 104 ARG A O 1
ATOM 782 N N . TRP A 1 105 ? -3.236 6.370 -1.774 1.00 97.81 105 TRP A N 1
ATOM 783 C CA . TRP A 1 105 ? -2.992 6.478 -0.345 1.00 97.81 105 TRP A CA 1
ATOM 784 C C . TRP A 1 105 ? -3.828 5.439 0.409 1.00 97.81 105 TRP A C 1
ATOM 786 O O . TRP A 1 105 ? -5.050 5.388 0.252 1.00 97.81 105 TRP A O 1
ATOM 796 N N . PHE A 1 106 ? -3.179 4.633 1.247 1.00 98.00 106 PHE A N 1
ATOM 797 C CA . PHE A 1 106 ? -3.810 3.618 2.090 1.00 98.00 106 PHE A CA 1
ATOM 798 C C . PHE A 1 106 ? -3.644 3.994 3.562 1.00 98.00 106 PHE A C 1
ATOM 800 O O . PHE A 1 106 ? -2.568 3.858 4.132 1.00 98.00 106 PHE A O 1
ATOM 807 N N . ASN A 1 107 ? -4.710 4.530 4.160 1.00 96.50 107 ASN A N 1
ATOM 808 C CA . ASN A 1 107 ? -4.692 5.088 5.513 1.00 96.50 107 ASN A CA 1
ATOM 809 C C . ASN A 1 107 ? -4.826 3.992 6.586 1.00 96.50 107 ASN A C 1
ATOM 811 O O . ASN A 1 107 ? -5.804 3.239 6.574 1.00 96.50 107 ASN A O 1
ATOM 815 N N . ARG A 1 108 ? -3.907 3.957 7.560 1.00 95.75 108 ARG A N 1
ATOM 816 C CA . ARG A 1 108 ? -3.899 2.976 8.658 1.00 95.75 108 ARG A CA 1
ATOM 817 C C . ARG A 1 108 ? -5.210 2.959 9.438 1.00 95.75 108 ARG A C 1
ATOM 819 O O . ARG A 1 108 ? -5.745 1.892 9.697 1.00 95.75 108 ARG A O 1
ATOM 826 N N . LYS A 1 109 ? -5.790 4.118 9.757 1.00 94.19 109 LYS A N 1
ATOM 827 C CA . LYS A 1 109 ? -7.062 4.204 10.493 1.00 94.19 109 LYS A CA 1
ATOM 828 C C . LYS A 1 109 ? -8.231 3.604 9.711 1.00 94.19 109 LYS A C 1
ATOM 830 O O . LYS A 1 109 ? -9.156 3.069 10.313 1.00 94.19 109 LYS A O 1
ATOM 835 N N . ALA A 1 110 ? -8.202 3.698 8.382 1.00 95.81 110 ALA A N 1
ATOM 836 C CA . ALA A 1 110 ? -9.233 3.107 7.535 1.00 95.81 110 ALA A CA 1
ATOM 837 C C . ALA A 1 110 ? -9.079 1.583 7.414 1.00 95.81 110 ALA A C 1
ATOM 839 O O . ALA A 1 110 ? -10.087 0.885 7.349 1.00 95.81 110 ALA A O 1
ATOM 840 N N . TRP A 1 111 ? -7.846 1.073 7.384 1.00 96.44 111 TRP A N 1
ATOM 841 C CA . TRP A 1 111 ? -7.543 -0.344 7.138 1.00 96.44 111 TRP A CA 1
ATOM 842 C C . TRP A 1 111 ? -7.219 -1.161 8.390 1.00 96.44 111 TRP A C 1
ATOM 844 O O . TRP A 1 111 ? -7.174 -2.382 8.322 1.00 96.44 111 TRP A O 1
ATOM 854 N N . GLY A 1 112 ? -7.045 -0.517 9.537 1.00 94.75 112 GLY A N 1
ATOM 855 C CA . GLY A 1 112 ? -6.828 -1.157 10.830 1.00 94.75 112 GLY A CA 1
ATOM 856 C C . GLY A 1 112 ? -5.363 -1.438 11.160 1.00 94.75 112 GLY A C 1
ATOM 857 O O . GLY A 1 112 ? -4.998 -1.301 12.319 1.00 94.75 112 GLY A O 1
ATOM 858 N N . SER A 1 113 ? -4.506 -1.762 10.189 1.00 95.06 113 SER A N 1
ATOM 859 C CA . SER A 1 113 ? -3.102 -2.115 10.455 1.00 95.06 113 SER A CA 1
ATOM 860 C C . SER A 1 113 ? -2.130 -1.533 9.439 1.00 95.06 113 SER A C 1
ATOM 862 O O . SER A 1 113 ? -2.477 -1.285 8.280 1.00 95.06 113 SER A O 1
ATOM 864 N N . TRP A 1 114 ? -0.883 -1.333 9.872 1.00 95.62 114 TRP A N 1
ATOM 865 C CA . TRP A 1 114 ? 0.186 -0.918 8.966 1.00 95.62 114 TRP A CA 1
ATOM 866 C C . TRP A 1 114 ? 0.524 -2.005 7.956 1.00 95.62 114 TRP A C 1
ATOM 868 O O . TRP A 1 114 ? 0.717 -1.700 6.779 1.00 95.62 114 TRP A O 1
ATOM 878 N N . ARG A 1 115 ? 0.521 -3.269 8.400 1.00 95.25 115 ARG A N 1
ATOM 879 C CA . ARG A 1 115 ? 0.787 -4.429 7.544 1.00 95.25 115 ARG A CA 1
ATOM 880 C C . ARG A 1 115 ? -0.153 -4.479 6.342 1.00 95.25 115 ARG A C 1
ATOM 882 O O . ARG A 1 115 ? 0.311 -4.579 5.210 1.00 95.25 115 ARG A O 1
ATOM 889 N N . LEU A 1 116 ? -1.463 -4.355 6.568 1.00 95.75 116 LEU A N 1
ATOM 890 C CA . LEU A 1 116 ? -2.435 -4.383 5.475 1.00 95.75 116 LEU A CA 1
ATOM 891 C C . LEU A 1 116 ? -2.280 -3.169 4.547 1.00 95.75 116 LEU A C 1
ATOM 893 O O . LEU A 1 116 ? -2.330 -3.326 3.330 1.00 95.75 116 LEU A O 1
ATOM 897 N N . CYS A 1 117 ? -2.035 -1.971 5.089 1.00 97.00 117 CYS A N 1
ATOM 898 C CA . CYS A 1 117 ? -1.756 -0.788 4.268 1.00 97.00 117 CYS A CA 1
ATOM 899 C C . CYS A 1 117 ? -0.544 -0.984 3.350 1.00 97.00 117 CYS A C 1
ATOM 901 O O . CYS A 1 117 ? -0.628 -0.651 2.168 1.00 97.00 117 CYS A O 1
ATOM 903 N N . PHE A 1 118 ? 0.556 -1.527 3.880 1.00 96.69 118 PHE A N 1
ATOM 904 C CA . PHE A 1 118 ? 1.756 -1.831 3.103 1.00 96.69 118 PHE A CA 1
ATOM 905 C C . PHE A 1 118 ? 1.448 -2.815 1.972 1.00 96.69 118 PHE A C 1
ATOM 907 O O . PHE A 1 118 ? 1.742 -2.526 0.812 1.00 96.69 118 PHE A O 1
ATOM 914 N N . LEU A 1 119 ? 0.791 -3.936 2.289 1.00 96.44 119 LEU A N 1
ATOM 915 C CA . LEU A 1 119 ? 0.450 -4.966 1.307 1.00 96.44 119 LEU A CA 1
ATOM 916 C C . LEU A 1 119 ? -0.440 -4.410 0.189 1.00 96.44 119 LEU A C 1
ATOM 918 O O . LEU A 1 119 ? -0.166 -4.645 -0.985 1.00 96.44 119 LEU A O 1
ATOM 922 N N . LEU A 1 120 ? -1.450 -3.601 0.523 1.00 97.69 120 LEU A N 1
ATOM 923 C CA . LEU A 1 120 ? -2.309 -2.957 -0.474 1.00 97.69 120 LEU A CA 1
ATOM 924 C C . LEU A 1 120 ? -1.553 -1.935 -1.336 1.00 97.69 120 LEU A C 1
ATOM 926 O O . LEU A 1 120 ? -1.789 -1.859 -2.544 1.00 97.69 120 LEU A O 1
ATOM 930 N N . ALA A 1 121 ? -0.637 -1.162 -0.747 1.00 98.06 121 ALA A N 1
ATOM 931 C CA . ALA A 1 121 ? 0.180 -0.205 -1.487 1.00 98.06 121 ALA A CA 1
ATOM 932 C C . ALA A 1 121 ? 1.137 -0.906 -2.458 1.00 98.06 121 ALA A C 1
ATOM 934 O O . ALA A 1 121 ? 1.175 -0.561 -3.642 1.00 98.06 121 ALA A O 1
ATOM 935 N N . ARG A 1 122 ? 1.845 -1.937 -1.986 1.00 97.19 122 ARG A N 1
ATOM 936 C CA . ARG A 1 122 ? 2.724 -2.776 -2.808 1.00 97.19 122 ARG A CA 1
ATOM 937 C C . ARG A 1 122 ? 1.940 -3.427 -3.942 1.00 97.19 122 ARG A C 1
ATOM 939 O O . ARG A 1 122 ? 2.336 -3.327 -5.100 1.00 97.19 122 ARG A O 1
ATOM 946 N N . GLN A 1 123 ? 0.782 -4.004 -3.635 1.00 97.12 123 GLN A N 1
ATOM 947 C CA . GLN A 1 123 ? -0.078 -4.639 -4.627 1.00 97.12 123 GLN A CA 1
ATOM 948 C C . GLN A 1 123 ? -0.569 -3.645 -5.689 1.00 97.12 123 GLN A C 1
ATOM 950 O O . GLN A 1 123 ? -0.568 -3.949 -6.881 1.00 97.12 123 GLN A O 1
ATOM 955 N N . GLN A 1 124 ? -0.945 -2.430 -5.282 1.00 97.81 124 GLN A N 1
ATOM 956 C CA . GLN A 1 124 ? -1.337 -1.379 -6.217 1.00 97.81 124 GLN A CA 1
ATOM 957 C C . GLN A 1 124 ? -0.185 -0.974 -7.147 1.00 97.81 124 GLN A C 1
ATOM 959 O O . GLN A 1 124 ? -0.424 -0.742 -8.335 1.00 97.81 124 GLN A O 1
ATOM 964 N N . HIS A 1 125 ? 1.040 -0.880 -6.624 1.00 96.81 125 HIS A N 1
ATOM 965 C CA . HIS A 1 125 ? 2.220 -0.588 -7.432 1.00 96.81 125 HIS A CA 1
ATOM 966 C C . HIS A 1 125 ? 2.483 -1.704 -8.455 1.00 96.81 125 HIS A C 1
ATOM 968 O O . HIS A 1 125 ? 2.590 -1.416 -9.644 1.00 96.81 125 HIS A O 1
ATOM 974 N N . LEU A 1 126 ? 2.463 -2.973 -8.028 1.00 95.38 126 LEU A N 1
ATOM 975 C CA . LEU A 1 126 ? 2.655 -4.130 -8.913 1.00 95.38 126 LEU A CA 1
ATOM 976 C C . LEU A 1 126 ? 1.627 -4.185 -10.052 1.00 95.38 126 LEU A C 1
ATOM 978 O O . LEU A 1 126 ? 1.993 -4.455 -11.194 1.00 95.38 126 LEU A O 1
ATOM 982 N N . VAL A 1 127 ? 0.354 -3.882 -9.772 1.00 95.50 127 VAL A N 1
ATOM 983 C CA . VAL A 1 127 ? -0.692 -3.804 -10.807 1.00 95.50 127 VAL A CA 1
ATOM 984 C C . VAL A 1 127 ? -0.367 -2.724 -11.842 1.00 95.50 127 VAL A C 1
ATOM 986 O O . VAL A 1 127 ? -0.489 -2.976 -13.040 1.00 95.50 127 VAL A O 1
ATOM 989 N N . TRP A 1 128 ? 0.080 -1.538 -11.415 1.00 95.50 128 TRP A N 1
ATOM 990 C CA . TRP A 1 128 ? 0.482 -0.485 -12.353 1.00 95.50 128 TRP A CA 1
ATOM 991 C C . TRP A 1 128 ? 1.711 -0.868 -13.175 1.00 95.50 128 TRP A C 1
ATOM 993 O O . TRP A 1 128 ? 1.735 -0.603 -14.374 1.00 95.50 128 TRP A O 1
ATOM 1003 N N . THR A 1 129 ? 2.701 -1.506 -12.554 1.00 93.94 129 THR A N 1
ATOM 1004 C CA . THR A 1 129 ? 3.909 -1.982 -13.234 1.00 93.94 129 THR A CA 1
ATOM 1005 C C . THR A 1 129 ? 3.557 -3.027 -14.292 1.00 93.94 129 THR A C 1
ATOM 1007 O O . THR A 1 129 ? 3.930 -2.856 -15.449 1.00 93.94 129 THR A O 1
ATOM 1010 N N . ARG A 1 130 ? 2.746 -4.037 -13.952 1.00 92.62 130 ARG A N 1
ATOM 1011 C CA . ARG A 1 130 ? 2.308 -5.083 -14.893 1.00 92.62 130 ARG A CA 1
ATOM 1012 C C . ARG A 1 130 ? 1.525 -4.522 -16.077 1.00 92.62 130 ARG A C 1
ATOM 1014 O O . ARG A 1 130 ? 1.759 -4.901 -17.217 1.00 92.62 130 ARG A O 1
ATOM 1021 N N . GLN A 1 131 ? 0.589 -3.610 -15.821 1.00 90.31 131 GLN A N 1
ATOM 1022 C CA . GLN A 1 131 ? -0.200 -2.998 -16.894 1.00 90.31 131 GLN A CA 1
ATOM 1023 C C . GLN A 1 131 ? 0.653 -2.182 -17.864 1.00 90.31 131 GLN A C 1
ATOM 1025 O O . GLN A 1 131 ? 0.262 -2.014 -19.016 1.00 90.31 131 GLN A O 1
ATOM 1030 N N . TRP A 1 132 ? 1.782 -1.648 -17.394 1.00 87.44 132 TRP A N 1
ATOM 1031 C CA . TRP A 1 132 ? 2.593 -0.728 -18.176 1.00 87.44 132 TRP A CA 1
ATOM 1032 C C . TRP A 1 132 ? 3.763 -1.396 -18.896 1.00 87.44 132 TRP A C 1
ATOM 1034 O O . TRP A 1 132 ? 3.971 -1.156 -20.081 1.00 87.44 132 TRP A O 1
ATOM 1044 N N . TYR A 1 133 ? 4.511 -2.245 -18.198 1.00 87.31 133 TYR A N 1
ATOM 1045 C CA . TYR A 1 133 ? 5.666 -2.943 -18.764 1.00 87.31 133 TYR A CA 1
ATOM 1046 C C . TYR A 1 133 ? 5.296 -4.315 -19.354 1.00 87.31 133 TYR A C 1
ATOM 1048 O O . TYR A 1 133 ? 6.145 -4.985 -19.936 1.00 87.31 133 TYR A O 1
ATOM 1056 N N . GLY A 1 134 ? 4.025 -4.721 -19.246 1.00 84.94 134 GLY A N 1
ATOM 1057 C CA . GLY A 1 134 ? 3.559 -6.055 -19.611 1.00 84.94 134 GLY A CA 1
ATOM 1058 C C . GLY A 1 134 ? 3.997 -7.116 -18.600 1.00 84.94 134 GLY A C 1
ATOM 1059 O O . GLY A 1 134 ? 4.484 -6.804 -17.513 1.00 84.94 134 GLY A O 1
ATOM 1060 N N . ASP A 1 135 ? 3.866 -8.389 -18.978 1.00 76.06 135 ASP A N 1
ATOM 1061 C CA . ASP A 1 135 ? 4.388 -9.529 -18.207 1.00 76.06 135 ASP A CA 1
ATOM 1062 C C . ASP A 1 135 ? 5.923 -9.649 -18.294 1.00 76.06 135 ASP A C 1
ATOM 1064 O O . ASP A 1 135 ? 6.486 -10.703 -17.996 1.00 76.06 135 ASP A O 1
ATOM 1068 N N . VAL A 1 136 ? 6.628 -8.568 -18.654 1.00 63.41 136 VAL A N 1
ATOM 1069 C CA . VAL A 1 136 ? 8.061 -8.438 -18.384 1.00 63.41 136 VAL A CA 1
ATOM 1070 C C . VAL A 1 136 ? 8.194 -8.252 -16.878 1.00 63.41 136 VAL A C 1
ATOM 1072 O O . VAL A 1 136 ? 8.395 -7.152 -16.369 1.00 63.41 136 VAL A O 1
ATOM 1075 N N . VAL A 1 137 ? 7.995 -9.348 -16.146 1.00 57.00 137 VAL A N 1
ATOM 1076 C CA . VAL A 1 137 ? 8.393 -9.456 -14.753 1.00 57.00 137 VAL A CA 1
ATOM 1077 C C . VAL A 1 137 ? 9.863 -9.054 -14.768 1.00 57.00 137 VAL A C 1
ATOM 1079 O O . VAL A 1 137 ? 10.630 -9.709 -15.479 1.00 57.00 137 VAL A O 1
ATOM 1082 N N . PRO A 1 138 ? 10.269 -7.959 -14.093 1.00 55.78 138 PRO A N 1
ATOM 1083 C CA . PRO A 1 138 ? 11.681 -7.699 -13.903 1.00 55.78 138 PRO A CA 1
ATOM 1084 C C . PRO A 1 138 ? 12.176 -8.943 -13.189 1.00 55.78 138 PRO A C 1
ATOM 1086 O O . PRO A 1 138 ? 11.802 -9.181 -12.041 1.00 55.78 138 PRO A O 1
ATOM 1089 N N . SER A 1 139 ? 12.864 -9.809 -13.934 1.00 50.09 139 SER A N 1
ATOM 1090 C CA . SER A 1 139 ? 13.446 -11.023 -13.403 1.00 50.09 139 SER A CA 1
ATOM 1091 C C . SER A 1 139 ? 14.295 -10.532 -12.256 1.00 50.09 139 SER A C 1
ATOM 1093 O O . SER A 1 139 ? 15.336 -9.918 -12.490 1.00 50.09 139 SER A O 1
ATOM 1095 N N . VAL A 1 140 ? 13.810 -10.719 -11.025 1.00 55.44 140 VAL A N 1
ATOM 1096 C CA . VAL A 1 140 ? 14.653 -10.600 -9.845 1.00 55.44 140 VAL A CA 1
ATOM 1097 C C . VAL A 1 140 ? 15.861 -11.440 -10.230 1.00 55.44 140 VAL A C 1
ATOM 1099 O O . VAL A 1 140 ? 15.637 -12.585 -10.641 1.00 55.44 140 VAL A O 1
ATOM 1102 N N . PRO A 1 141 ? 17.079 -10.874 -10.296 1.00 49.34 141 PRO A N 1
ATOM 1103 C CA . PRO A 1 141 ? 18.249 -11.668 -10.611 1.00 49.34 141 PRO A CA 1
ATOM 1104 C C . PRO A 1 141 ? 18.231 -12.777 -9.575 1.00 49.34 141 PRO A C 1
ATOM 1106 O O . PRO A 1 141 ? 18.387 -12.503 -8.385 1.00 49.34 141 PRO A O 1
ATOM 1109 N N . SER A 1 142 ? 17.851 -13.979 -10.020 1.00 49.91 142 SER A N 1
ATOM 1110 C CA . SER A 1 142 ? 17.722 -15.143 -9.162 1.00 49.91 142 SER A CA 1
ATOM 1111 C C . SER A 1 142 ? 19.060 -15.209 -8.463 1.00 49.91 142 SER A C 1
ATOM 1113 O O . SER A 1 142 ? 20.087 -15.255 -9.148 1.00 49.91 142 SER A O 1
ATOM 1115 N N . ALA A 1 143 ? 19.047 -15.024 -7.139 1.00 54.62 143 ALA A N 1
ATOM 1116 C CA . ALA A 1 143 ? 20.258 -15.029 -6.336 1.00 54.62 143 ALA A CA 1
ATOM 1117 C C . ALA A 1 143 ? 21.102 -16.212 -6.822 1.00 54.62 143 ALA A C 1
ATOM 1119 O O . ALA A 1 143 ? 20.502 -17.275 -7.006 1.00 54.62 143 ALA A O 1
ATOM 1120 N N . PRO A 1 144 ? 22.397 -16.001 -7.140 1.00 56.62 144 PRO A N 1
ATOM 1121 C CA . PRO A 1 144 ? 23.215 -16.981 -7.838 1.00 56.62 144 PRO A CA 1
ATOM 1122 C C . PRO A 1 144 ? 22.987 -18.327 -7.179 1.00 56.62 144 PRO A C 1
ATOM 1124 O O . PRO A 1 144 ? 23.268 -18.494 -5.991 1.00 56.62 144 PRO A O 1
ATOM 1127 N N . GLU A 1 145 ? 22.335 -19.195 -7.949 1.00 57.91 145 GLU A N 1
ATOM 1128 C CA . GLU A 1 145 ? 21.927 -20.532 -7.572 1.00 57.91 145 GLU A CA 1
ATOM 1129 C C . GLU A 1 145 ? 23.123 -21.159 -6.874 1.00 57.91 145 GLU A C 1
ATOM 1131 O O . GLU A 1 145 ? 24.202 -21.265 -7.466 1.00 57.91 145 GLU A O 1
ATOM 1136 N N . ALA A 1 146 ? 22.963 -21.388 -5.567 1.00 54.84 146 ALA A N 1
ATOM 1137 C CA . ALA A 1 146 ? 24.021 -21.898 -4.723 1.00 54.84 146 ALA A CA 1
ATOM 1138 C C . ALA A 1 146 ? 24.634 -23.098 -5.440 1.00 54.84 146 ALA A C 1
ATOM 1140 O O . ALA A 1 146 ? 23.921 -24.019 -5.845 1.00 54.84 146 ALA A O 1
ATOM 1141 N N . LEU A 1 147 ? 25.945 -22.997 -5.659 1.00 61.12 147 LEU A N 1
ATOM 1142 C CA . LEU A 1 147 ? 26.769 -24.005 -6.305 1.00 61.12 147 LEU A CA 1
ATOM 1143 C C . LEU A 1 147 ? 26.371 -25.402 -5.805 1.00 61.12 147 LEU A C 1
ATOM 1145 O O . LEU A 1 147 ? 26.121 -25.552 -4.605 1.00 61.12 147 LEU A O 1
ATOM 1149 N N . PRO A 1 148 ? 26.308 -26.409 -6.692 1.00 63.84 148 PRO A N 1
ATOM 1150 C CA . PRO A 1 148 ? 25.935 -27.761 -6.309 1.00 63.84 148 PRO A CA 1
ATOM 1151 C C . PRO A 1 148 ? 26.830 -28.223 -5.158 1.00 63.84 148 PRO A C 1
ATOM 1153 O O . PRO A 1 148 ? 28.055 -28.230 -5.280 1.00 63.84 148 PRO A O 1
ATOM 1156 N N . GLU A 1 149 ? 26.207 -28.579 -4.032 1.00 63.62 149 GLU A N 1
ATOM 1157 C CA . GLU A 1 149 ? 26.882 -29.286 -2.953 1.00 63.62 149 GLU A CA 1
ATOM 1158 C C . GLU A 1 149 ? 27.346 -30.638 -3.495 1.00 63.62 149 GLU A C 1
ATOM 1160 O O . GLU A 1 149 ? 26.595 -31.615 -3.561 1.00 63.62 149 GLU A O 1
ATOM 1165 N N . GLU A 1 150 ? 28.601 -30.682 -3.932 1.00 60.28 150 GLU A N 1
ATOM 1166 C CA . GLU A 1 150 ? 29.282 -31.922 -4.248 1.00 60.28 150 GLU A CA 1
ATOM 1167 C C . GLU A 1 150 ? 29.446 -32.733 -2.959 1.00 60.28 150 GLU A C 1
ATOM 1169 O O . GLU A 1 150 ? 30.315 -32.492 -2.126 1.00 60.28 150 GLU A O 1
ATOM 1174 N N . SER A 1 151 ? 28.536 -33.692 -2.799 1.00 56.03 151 SER A N 1
ATOM 1175 C CA . SER A 1 151 ? 28.817 -35.075 -2.417 1.00 56.03 151 SER A CA 1
ATOM 1176 C C . SER A 1 151 ? 30.038 -35.284 -1.509 1.00 56.03 151 SER A C 1
ATOM 1178 O O . SER A 1 151 ? 31.132 -35.634 -1.956 1.00 56.03 151 SER A O 1
ATOM 1180 N N . LEU A 1 152 ? 29.807 -35.226 -0.198 1.00 59.19 152 LEU A N 1
ATOM 1181 C CA . LEU A 1 152 ? 30.654 -35.899 0.784 1.00 59.19 152 LEU A CA 1
ATOM 1182 C C . LEU A 1 152 ? 30.620 -37.416 0.546 1.00 59.19 152 LEU A C 1
ATOM 1184 O O . LEU A 1 152 ? 29.668 -38.102 0.918 1.00 59.19 152 LEU A O 1
ATOM 1188 N N . THR A 1 153 ? 31.694 -37.973 -0.012 1.00 54.22 153 THR A N 1
ATOM 1189 C CA . THR A 1 153 ? 32.046 -39.382 0.209 1.00 54.22 153 THR A CA 1
ATOM 1190 C C . THR A 1 153 ? 33.565 -39.566 0.266 1.00 54.22 153 THR A C 1
ATOM 1192 O O . THR A 1 153 ? 34.211 -39.803 -0.743 1.00 54.22 153 THR A O 1
ATOM 1195 N N . GLY A 1 154 ? 34.105 -39.538 1.488 1.00 56.72 154 GLY A N 1
ATOM 1196 C CA . GLY A 1 154 ? 35.157 -40.469 1.909 1.00 56.72 154 GLY A CA 1
ATOM 1197 C C . GLY A 1 154 ? 36.637 -40.090 1.724 1.00 56.72 154 GLY A C 1
ATOM 1198 O O . GLY A 1 154 ? 37.093 -39.762 0.642 1.00 56.72 154 GLY A O 1
ATOM 1199 N N . ALA A 1 155 ? 37.380 -40.348 2.809 1.00 47.06 155 ALA A N 1
ATOM 1200 C CA . ALA A 1 155 ? 38.814 -40.658 2.896 1.00 47.06 155 ALA A CA 1
ATOM 1201 C C . ALA A 1 155 ? 39.846 -39.506 2.880 1.00 47.06 155 ALA A C 1
ATOM 1203 O O . ALA A 1 155 ? 40.281 -39.015 1.852 1.00 47.06 155 ALA A O 1
ATOM 1204 N N . SER A 1 156 ? 40.295 -39.178 4.097 1.00 56.53 156 SER A N 1
ATOM 1205 C CA . SER A 1 156 ? 41.678 -39.328 4.583 1.00 56.53 156 SER A CA 1
ATOM 1206 C C . SER A 1 156 ? 42.860 -38.976 3.658 1.00 56.53 156 SER A C 1
ATOM 1208 O O . SER A 1 156 ? 43.068 -39.595 2.622 1.00 56.53 156 SER A O 1
ATOM 1210 N N . GLN A 1 157 ? 43.759 -38.176 4.247 1.00 57.78 157 GLN A N 1
ATOM 1211 C CA . GLN A 1 157 ? 45.225 -38.183 4.105 1.00 57.78 157 GLN A CA 1
ATOM 1212 C C . GLN A 1 157 ? 45.926 -37.223 3.111 1.00 57.78 157 GLN A C 1
ATOM 1214 O O . GLN A 1 157 ? 45.969 -37.439 1.909 1.00 57.78 157 GLN A O 1
ATOM 1219 N N . ILE A 1 158 ? 46.686 -36.314 3.749 1.00 46.69 158 ILE A N 1
ATOM 1220 C CA . ILE A 1 158 ? 48.044 -35.816 3.432 1.00 46.69 158 ILE A CA 1
ATOM 1221 C C . ILE A 1 158 ? 48.167 -34.418 2.798 1.00 46.69 158 ILE A C 1
ATOM 1223 O O . ILE A 1 158 ? 47.583 -34.084 1.777 1.00 46.69 158 ILE A O 1
ATOM 1227 N N . CYS A 1 159 ? 49.012 -33.644 3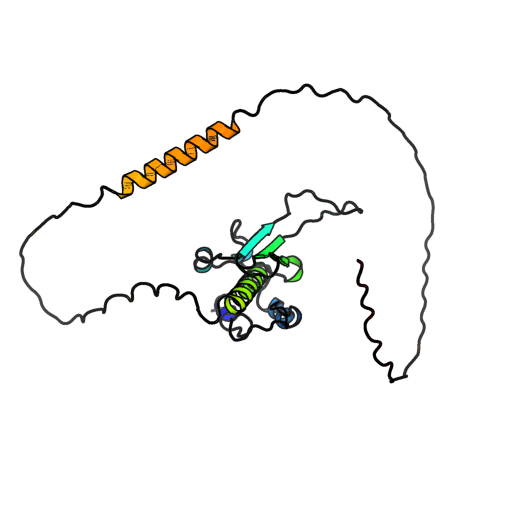.489 1.00 45.97 159 CYS A N 1
ATOM 1228 C CA . CYS A 1 159 ? 49.670 -32.379 3.187 1.00 45.97 159 CYS A CA 1
ATOM 1229 C C . CYS A 1 159 ? 49.961 -32.083 1.711 1.00 45.97 159 CYS A C 1
ATOM 1231 O O . CYS A 1 159 ? 50.518 -32.930 1.016 1.00 45.97 159 CYS A O 1
ATOM 1233 N N . SER A 1 160 ? 49.834 -30.811 1.324 1.00 46.25 160 SER A N 1
ATOM 1234 C CA . SER A 1 160 ? 50.985 -29.939 1.016 1.00 46.25 160 SER A CA 1
ATOM 1235 C C . SER A 1 160 ? 50.531 -28.509 0.698 1.00 46.25 160 SER A C 1
ATOM 1237 O O . SER A 1 160 ? 49.390 -28.262 0.328 1.00 46.25 160 SER A O 1
ATOM 1239 N N . GLU A 1 161 ? 51.453 -27.591 0.945 1.00 53.84 161 GLU A N 1
ATOM 1240 C CA . GLU A 1 161 ? 51.374 -26.132 0.958 1.00 53.84 161 GLU A CA 1
ATOM 1241 C C . GLU A 1 161 ? 51.059 -25.447 -0.394 1.00 53.84 161 GLU A C 1
ATOM 1243 O O . GLU A 1 161 ? 51.242 -26.039 -1.456 1.00 53.84 161 GLU A O 1
ATOM 1248 N N . LEU A 1 162 ? 50.771 -24.130 -0.281 1.00 49.88 162 LEU A N 1
ATOM 1249 C CA . LEU A 1 162 ? 50.905 -23.006 -1.247 1.00 49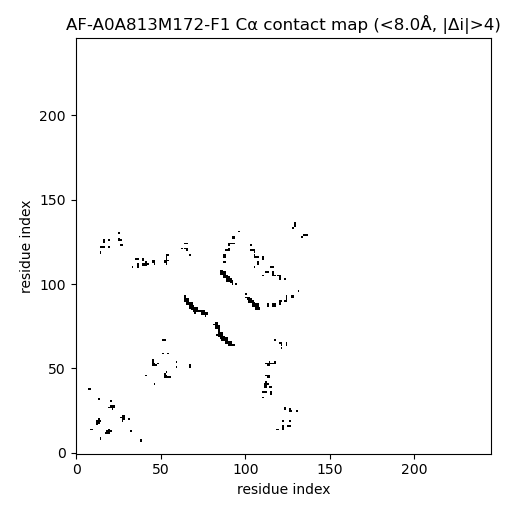.88 162 LEU A CA 1
ATOM 1250 C C . LEU A 1 162 ? 49.617 -22.514 -1.953 1.00 49.88 162 LEU A C 1
ATOM 1252 O O . LEU A 1 162 ? 48.729 -23.316 -2.220 1.00 49.88 162 LEU A O 1
ATOM 1256 N N . PRO A 1 163 ? 49.539 -21.236 -2.404 1.00 49.38 163 PRO A N 1
ATOM 1257 C CA . PRO A 1 163 ? 50.203 -20.006 -1.955 1.00 49.38 163 PRO A CA 1
ATOM 1258 C C . PRO A 1 163 ? 49.210 -18.863 -1.627 1.00 49.38 163 PRO A C 1
ATOM 1260 O O . PRO A 1 163 ? 48.047 -18.846 -2.022 1.00 49.38 163 PRO A O 1
ATOM 1263 N N . VAL A 1 164 ? 49.726 -17.864 -0.914 1.00 52.16 164 VAL A N 1
ATOM 1264 C CA . VAL A 1 164 ? 49.075 -16.586 -0.608 1.00 52.16 164 VAL A CA 1
ATOM 1265 C C . VAL A 1 164 ? 49.034 -15.731 -1.880 1.00 52.16 164 VAL A C 1
ATOM 1267 O O . VAL A 1 164 ? 50.084 -15.322 -2.366 1.00 52.16 164 VAL A O 1
ATOM 1270 N N . ALA A 1 165 ? 47.842 -15.445 -2.403 1.00 44.69 165 ALA A N 1
ATOM 1271 C CA . ALA A 1 165 ? 47.625 -14.404 -3.406 1.00 44.69 165 ALA A CA 1
ATOM 1272 C C . ALA A 1 165 ? 46.689 -13.347 -2.809 1.00 44.69 165 ALA A C 1
ATOM 1274 O O . ALA A 1 165 ? 45.466 -13.433 -2.888 1.00 44.69 165 ALA A O 1
ATOM 1275 N N . ALA A 1 166 ? 47.305 -12.384 -2.130 1.00 55.81 166 ALA A N 1
ATOM 1276 C CA . ALA A 1 166 ? 46.733 -11.072 -1.893 1.00 55.81 166 ALA A CA 1
ATOM 1277 C C . ALA A 1 166 ? 46.985 -10.256 -3.157 1.00 55.81 166 ALA A C 1
ATOM 1279 O O . ALA A 1 166 ? 48.144 -10.121 -3.487 1.00 55.81 166 ALA A O 1
ATOM 1280 N N . GLU A 1 167 ? 45.953 -9.774 -3.845 1.00 59.12 167 GLU A N 1
ATOM 1281 C CA . GLU A 1 167 ? 45.975 -8.612 -4.753 1.00 59.12 167 GLU A CA 1
ATOM 1282 C C . GLU A 1 167 ? 44.531 -8.454 -5.291 1.00 59.12 167 GLU A C 1
ATOM 1284 O O . GLU A 1 167 ? 44.178 -9.114 -6.258 1.00 59.12 167 GLU A O 1
ATOM 1289 N N . ASP A 1 168 ? 43.663 -7.690 -4.607 1.00 53.59 168 ASP A N 1
ATOM 1290 C CA . ASP A 1 168 ? 42.602 -6.849 -5.227 1.00 53.59 168 ASP A CA 1
ATOM 1291 C C . ASP A 1 168 ? 41.677 -6.207 -4.171 1.00 53.59 168 ASP A C 1
ATOM 1293 O O . ASP A 1 168 ? 40.464 -6.400 -4.119 1.00 53.59 168 ASP A O 1
ATOM 1297 N N . ALA A 1 169 ? 42.267 -5.402 -3.282 1.00 53.34 169 ALA A N 1
ATOM 1298 C CA . ALA A 1 169 ? 41.531 -4.586 -2.306 1.00 53.34 169 ALA A CA 1
ATOM 1299 C C . ALA A 1 169 ? 41.639 -3.070 -2.584 1.00 53.34 169 ALA A C 1
ATOM 1301 O O . ALA A 1 169 ? 41.377 -2.257 -1.695 1.00 53.34 169 ALA A O 1
ATOM 1302 N N . CYS A 1 170 ? 42.046 -2.663 -3.794 1.00 50.59 170 CYS A N 1
ATOM 1303 C CA . CYS A 1 170 ? 42.382 -1.262 -4.075 1.00 50.59 170 CYS A CA 1
ATOM 1304 C C . CYS A 1 170 ? 41.192 -0.400 -4.550 1.00 50.59 170 CYS A C 1
ATOM 1306 O O . CYS A 1 170 ? 41.192 0.809 -4.324 1.00 50.59 170 CYS A O 1
ATOM 1308 N N . GLU A 1 171 ? 40.129 -0.974 -5.125 1.00 52.22 171 GLU A N 1
ATOM 1309 C CA . GLU A 1 171 ? 39.037 -0.153 -5.687 1.00 52.22 171 GLU A CA 1
ATOM 1310 C C . GLU A 1 171 ? 37.956 0.263 -4.670 1.00 52.22 171 GLU A C 1
ATOM 1312 O O . GLU A 1 171 ? 37.301 1.295 -4.833 1.00 52.22 171 GLU A O 1
ATOM 1317 N N . SER A 1 172 ? 37.804 -0.457 -3.555 1.00 56.34 172 SER A N 1
ATOM 1318 C CA . SER A 1 172 ? 36.762 -0.178 -2.551 1.00 56.34 172 SER A CA 1
ATOM 1319 C C . SER A 1 172 ? 37.054 1.021 -1.635 1.00 56.34 172 SER A C 1
ATOM 1321 O O . SER A 1 172 ? 36.125 1.599 -1.066 1.00 56.34 172 SER A O 1
ATOM 1323 N N . ALA A 1 173 ? 38.314 1.451 -1.512 1.00 61.12 173 ALA A N 1
ATOM 1324 C CA . ALA A 1 173 ? 38.673 2.616 -0.696 1.00 61.12 173 ALA A CA 1
ATOM 1325 C C . ALA A 1 173 ? 38.235 3.946 -1.346 1.00 61.12 173 ALA A C 1
ATOM 1327 O O . ALA A 1 173 ? 37.809 4.870 -0.651 1.00 61.12 173 ALA A O 1
ATOM 1328 N N . SER A 1 174 ? 38.244 4.010 -2.683 1.00 75.62 174 SER A N 1
ATOM 1329 C CA . SER A 1 174 ? 37.887 5.209 -3.458 1.00 75.62 174 SER A CA 1
ATOM 1330 C C . SER A 1 174 ? 36.416 5.618 -3.278 1.00 75.62 174 SER A C 1
ATOM 1332 O O . SER A 1 174 ? 36.091 6.800 -3.134 1.00 75.62 174 SER A O 1
ATOM 1334 N N . LEU A 1 175 ? 35.508 4.638 -3.191 1.00 73.69 175 LEU A N 1
ATOM 1335 C CA . LEU A 1 175 ? 34.073 4.896 -3.049 1.00 73.69 175 LEU A CA 1
ATOM 1336 C C . LEU A 1 175 ? 33.704 5.416 -1.647 1.00 73.69 175 LEU A C 1
ATOM 1338 O O . LEU A 1 175 ? 32.842 6.290 -1.504 1.00 73.69 175 LEU A O 1
ATOM 1342 N N . ILE A 1 176 ? 34.375 4.907 -0.607 1.00 78.25 176 ILE A N 1
ATOM 1343 C CA . ILE A 1 176 ? 34.148 5.327 0.784 1.00 78.25 176 ILE A CA 1
ATOM 1344 C C . ILE A 1 176 ? 34.594 6.782 0.980 1.00 78.25 176 ILE A C 1
ATOM 1346 O O . ILE A 1 176 ? 33.875 7.563 1.614 1.00 78.25 176 ILE A O 1
ATOM 1350 N N . ASP A 1 177 ? 35.719 7.187 0.390 1.00 82.31 177 ASP A N 1
ATOM 1351 C CA . ASP A 1 177 ? 36.180 8.575 0.468 1.00 82.31 177 ASP A CA 1
ATOM 1352 C C . ASP A 1 177 ? 35.322 9.537 -0.373 1.00 82.31 177 ASP A C 1
ATOM 1354 O O . ASP A 1 177 ? 35.027 10.647 0.087 1.00 82.31 177 ASP A O 1
ATOM 1358 N N . GLN A 1 178 ? 34.789 9.100 -1.522 1.00 84.38 178 GLN A N 1
ATOM 1359 C CA . GLN A 1 178 ? 33.794 9.880 -2.276 1.00 84.38 178 GLN A CA 1
ATOM 1360 C C . GLN A 1 178 ? 32.503 10.126 -1.478 1.00 84.38 178 GLN A C 1
ATOM 1362 O O . GLN A 1 178 ? 31.952 11.235 -1.494 1.00 84.38 178 GLN A O 1
ATOM 1367 N N . LEU A 1 179 ? 32.013 9.118 -0.749 1.00 83.31 179 LEU A N 1
ATOM 1368 C CA . LEU A 1 179 ? 30.831 9.261 0.107 1.00 83.31 179 LEU A CA 1
ATOM 1369 C C . LEU A 1 179 ? 31.087 10.224 1.273 1.00 83.31 179 LEU A C 1
ATOM 1371 O O . LEU A 1 179 ? 30.236 11.071 1.566 1.00 83.31 179 LEU A O 1
ATOM 1375 N N . ARG A 1 180 ? 32.276 10.168 1.886 1.00 86.19 180 ARG A N 1
ATOM 1376 C CA . ARG A 1 180 ? 32.679 11.105 2.947 1.00 86.19 180 ARG A CA 1
ATOM 1377 C C . ARG A 1 180 ? 32.780 12.547 2.441 1.00 86.19 180 ARG A C 1
ATOM 1379 O O . ARG A 1 180 ? 32.309 13.456 3.126 1.00 86.19 180 ARG A O 1
ATOM 1386 N N . GLN A 1 181 ? 33.312 12.777 1.237 1.00 83.62 181 GLN A N 1
ATOM 1387 C CA . GLN A 1 181 ? 33.354 14.116 0.630 1.00 83.62 181 GLN A CA 1
ATOM 1388 C C . GLN A 1 181 ? 31.952 14.692 0.375 1.00 83.62 181 GLN A C 1
ATOM 1390 O O . GLN A 1 181 ? 31.701 15.855 0.702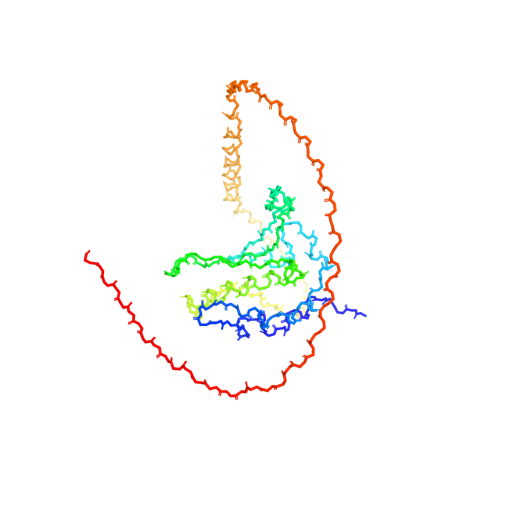 1.00 83.62 181 GLN A O 1
ATOM 1395 N N . ARG A 1 182 ? 31.004 13.889 -0.133 1.00 82.69 182 ARG A N 1
ATOM 1396 C CA . ARG A 1 182 ? 29.614 14.348 -0.343 1.00 82.69 182 ARG A CA 1
ATOM 1397 C C . ARG A 1 182 ? 28.891 14.682 0.961 1.00 82.69 182 ARG A C 1
ATOM 1399 O O . ARG A 1 182 ? 28.037 15.567 0.959 1.00 82.69 182 ARG A O 1
ATOM 1406 N N . GLN A 1 183 ? 29.210 13.997 2.059 1.00 83.62 183 GLN A N 1
ATOM 1407 C CA . GLN A 1 183 ? 28.623 14.299 3.367 1.00 83.62 183 GLN A CA 1
ATOM 1408 C C . GLN A 1 183 ? 29.142 15.621 3.953 1.00 83.62 183 GLN A C 1
ATOM 1410 O O . GLN A 1 183 ? 28.338 16.374 4.498 1.00 83.62 183 GLN A O 1
ATOM 1415 N N . ARG A 1 184 ? 30.430 15.958 3.772 1.00 81.19 184 ARG A N 1
ATOM 1416 C CA . ARG A 1 184 ? 30.993 17.251 4.220 1.00 81.19 184 ARG A CA 1
ATOM 1417 C C . ARG A 1 184 ? 30.338 18.442 3.517 1.00 81.19 184 ARG A C 1
ATOM 1419 O O . ARG A 1 184 ? 29.850 19.347 4.182 1.00 81.19 184 ARG A O 1
ATOM 1426 N N . LEU A 1 185 ? 30.186 18.370 2.193 1.00 75.75 185 LEU A N 1
ATOM 1427 C CA . LEU A 1 185 ? 29.542 19.434 1.407 1.00 75.75 185 LEU A CA 1
ATOM 1428 C C . LEU A 1 185 ? 28.081 19.706 1.809 1.00 75.75 185 LEU A C 1
ATOM 1430 O O . LEU A 1 185 ? 27.575 20.801 1.582 1.00 75.75 185 LEU A O 1
ATOM 1434 N N . ARG A 1 186 ? 27.381 18.731 2.405 1.00 69.50 186 ARG A N 1
ATOM 1435 C CA . ARG A 1 186 ? 26.013 18.938 2.908 1.00 69.50 186 ARG A CA 1
ATOM 1436 C C . ARG A 1 186 ? 25.963 19.701 4.229 1.00 69.50 186 ARG A C 1
ATOM 1438 O O . ARG A 1 186 ? 24.978 20.394 4.457 1.00 69.50 186 ARG A O 1
ATOM 1445 N N . GLN A 1 187 ? 26.978 19.572 5.080 1.00 71.44 187 GLN A N 1
ATOM 1446 C CA . GLN A 1 187 ? 26.997 20.225 6.393 1.00 71.44 187 GLN A CA 1
ATOM 1447 C C . GLN A 1 187 ? 27.323 21.719 6.279 1.00 71.44 187 GLN A C 1
ATOM 1449 O O . GLN A 1 187 ? 26.749 22.524 7.010 1.00 71.44 187 GLN A O 1
ATOM 1454 N N . ASP A 1 188 ? 28.136 22.110 5.297 1.00 61.94 188 ASP A N 1
ATOM 1455 C CA . ASP A 1 188 ? 28.507 23.516 5.096 1.00 61.94 188 ASP A CA 1
ATOM 1456 C C . ASP A 1 188 ? 27.338 24.378 4.579 1.00 61.94 188 ASP A C 1
ATOM 1458 O O . ASP A 1 188 ? 27.258 25.568 4.877 1.00 61.94 188 ASP A O 1
ATOM 1462 N N . ILE A 1 189 ? 26.365 23.781 3.878 1.00 60.28 189 ILE A N 1
ATOM 1463 C CA . ILE A 1 189 ? 25.174 24.498 3.384 1.00 60.28 189 ILE A CA 1
ATOM 1464 C C . ILE A 1 189 ? 24.221 24.866 4.532 1.00 60.28 189 ILE A C 1
ATOM 1466 O O . ILE A 1 189 ? 23.549 25.895 4.474 1.00 60.28 189 ILE A O 1
ATOM 1470 N N . THR A 1 190 ? 24.164 24.066 5.599 1.00 55.47 190 THR A N 1
ATOM 1471 C CA . THR A 1 190 ? 23.250 24.320 6.723 1.00 55.47 190 THR A CA 1
ATOM 1472 C C . THR A 1 190 ? 23.723 25.398 7.697 1.00 55.47 190 THR A C 1
ATOM 1474 O O . THR A 1 190 ? 22.906 25.898 8.465 1.00 55.47 190 THR A O 1
ATOM 1477 N N . THR A 1 191 ? 24.991 25.809 7.650 1.00 52.94 191 THR A N 1
ATOM 1478 C CA . THR A 1 191 ? 25.563 26.746 8.639 1.00 52.94 191 THR A CA 1
ATOM 1479 C C . THR A 1 191 ? 25.590 28.204 8.156 1.00 52.94 191 THR A C 1
ATOM 1481 O O . THR A 1 191 ? 25.949 29.097 8.914 1.00 52.94 191 THR A O 1
ATOM 1484 N N . SER A 1 192 ? 25.178 28.487 6.912 1.00 47.84 192 SER A N 1
ATOM 1485 C CA . SER A 1 192 ? 25.265 29.835 6.313 1.0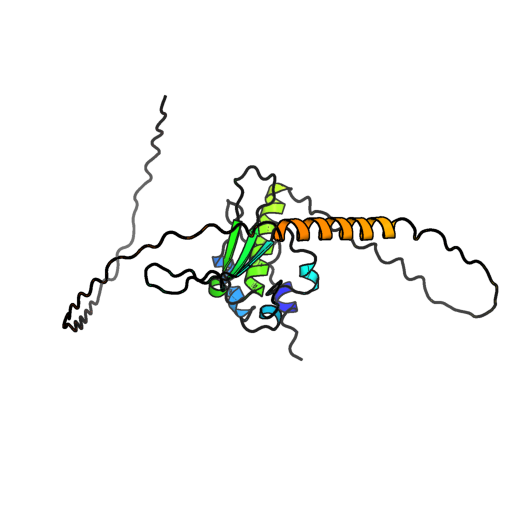0 47.84 192 SER A CA 1
ATOM 1486 C C . SER A 1 192 ? 23.950 30.639 6.326 1.00 47.84 192 SER A C 1
ATOM 1488 O O . SER A 1 192 ? 23.883 31.700 5.705 1.00 47.84 192 SER A O 1
ATOM 1490 N N . ALA A 1 193 ? 22.897 30.170 7.001 1.00 52.03 193 ALA A N 1
ATOM 1491 C CA . ALA A 1 193 ? 21.572 30.806 6.969 1.00 52.03 193 ALA A CA 1
ATOM 1492 C C . ALA A 1 193 ? 21.189 31.555 8.262 1.00 52.03 193 ALA A C 1
ATOM 1494 O O . ALA A 1 193 ? 20.002 31.709 8.538 1.00 52.03 193 ALA A O 1
ATOM 1495 N N . ASP A 1 194 ? 22.165 32.046 9.032 1.00 50.16 194 ASP A N 1
ATOM 1496 C CA . ASP A 1 194 ? 21.917 32.951 10.164 1.00 50.16 194 ASP A CA 1
ATOM 1497 C C . ASP A 1 194 ? 22.311 34.390 9.790 1.00 50.16 194 ASP A C 1
ATOM 1499 O O . ASP A 1 194 ? 23.323 34.940 10.220 1.00 50.16 194 ASP A O 1
ATOM 1503 N N . VAL A 1 195 ? 21.521 34.993 8.895 1.00 56.44 195 VAL A N 1
ATOM 1504 C CA . VAL A 1 195 ? 21.505 36.448 8.701 1.00 56.44 195 VAL A CA 1
ATOM 1505 C C . VAL A 1 195 ? 20.217 36.959 9.325 1.00 56.44 195 VAL A C 1
ATOM 1507 O O . VAL A 1 195 ? 19.128 36.856 8.763 1.00 56.44 195 VAL A O 1
ATOM 1510 N N . SER A 1 196 ? 20.381 37.490 10.533 1.00 51.59 196 SER A N 1
ATOM 1511 C CA . SER A 1 196 ? 19.382 38.218 11.304 1.00 51.59 196 SER A CA 1
ATOM 1512 C C . SER A 1 196 ? 18.652 39.270 10.462 1.00 51.59 196 SER A C 1
ATOM 1514 O O . SER A 1 196 ? 19.243 40.264 10.039 1.00 51.59 196 SER A O 1
ATOM 1516 N N . HIS A 1 197 ? 17.338 39.105 10.308 1.00 48.59 197 HIS A N 1
ATOM 1517 C CA . HIS A 1 197 ? 16.432 40.200 9.970 1.00 48.59 197 HIS A CA 1
ATOM 1518 C C . HIS A 1 197 ? 15.666 40.641 11.229 1.00 48.59 197 HIS A C 1
ATOM 1520 O O . HIS A 1 197 ? 14.978 39.819 11.840 1.00 48.59 197 HIS A O 1
ATOM 1526 N N . PRO A 1 198 ? 15.752 41.922 11.642 1.00 58.94 198 PRO A N 1
ATOM 1527 C CA . PRO A 1 198 ? 14.971 42.430 12.762 1.00 58.94 198 PRO A CA 1
ATOM 1528 C C . PRO A 1 198 ? 13.479 42.483 12.401 1.00 58.94 198 PRO A C 1
ATOM 1530 O O . PRO A 1 198 ? 13.076 43.098 11.414 1.00 58.94 198 PRO A O 1
ATOM 1533 N N . SER A 1 199 ? 12.664 41.827 13.229 1.00 52.59 199 SER A N 1
ATOM 1534 C CA . SER A 1 199 ? 11.201 41.821 13.140 1.00 52.59 199 SER A CA 1
ATOM 1535 C C . SER A 1 199 ? 10.606 43.219 13.366 1.00 52.59 199 SER A C 1
ATOM 1537 O O . SER A 1 199 ? 10.977 43.883 14.338 1.00 52.59 199 SER A O 1
ATOM 1539 N N . PRO A 1 200 ? 9.630 43.661 12.553 1.00 56.78 200 PRO A N 1
ATOM 1540 C CA . PRO A 1 200 ? 8.825 44.831 12.868 1.00 56.78 200 PRO A CA 1
ATOM 1541 C C . PRO A 1 200 ? 7.805 44.503 13.969 1.00 56.78 200 PRO A C 1
ATOM 1543 O O . PRO A 1 200 ? 7.057 43.528 13.894 1.00 56.78 200 PRO A O 1
ATOM 1546 N N . LYS A 1 201 ? 7.782 45.346 15.006 1.00 54.56 201 LYS A N 1
ATOM 1547 C CA . LYS A 1 201 ? 6.789 45.336 16.084 1.00 54.56 201 LYS A CA 1
ATOM 1548 C C . LYS A 1 201 ? 5.396 45.616 15.511 1.00 54.56 201 LYS A C 1
ATOM 1550 O O . LYS A 1 201 ? 5.144 46.715 15.025 1.00 54.56 201 LYS A O 1
ATOM 1555 N N . CYS A 1 202 ? 4.485 44.655 15.627 1.00 42.44 202 CYS A N 1
ATOM 1556 C CA . CYS A 1 202 ? 3.050 44.898 15.507 1.00 42.44 202 CYS A CA 1
ATOM 1557 C C . CYS A 1 202 ? 2.457 45.000 16.914 1.00 42.44 202 CYS A C 1
ATOM 1559 O O . CYS A 1 202 ? 2.128 43.999 17.545 1.00 42.44 202 CYS A O 1
ATOM 1561 N N . GLU A 1 203 ? 2.355 46.229 17.409 1.00 60.78 203 GLU A N 1
ATOM 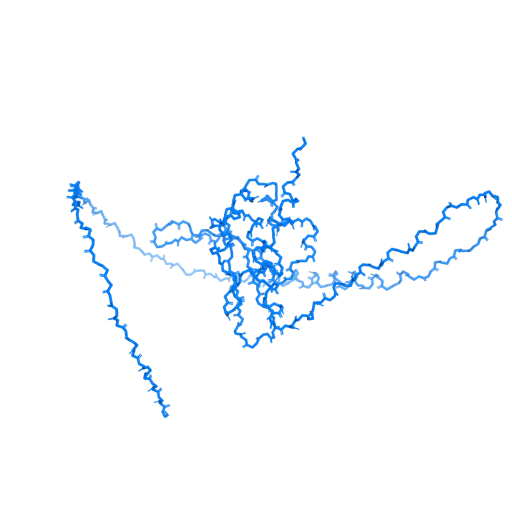1562 C CA . GLU A 1 203 ? 1.459 46.579 18.508 1.00 60.78 203 GLU A CA 1
ATOM 1563 C C . GLU A 1 203 ? 0.044 46.737 17.942 1.00 60.78 203 GLU A C 1
ATOM 1565 O O . GLU A 1 203 ? -0.134 47.365 16.897 1.00 60.78 203 GLU A O 1
ATOM 1570 N N . GLY A 1 204 ? -0.972 46.206 18.625 1.00 47.38 204 GLY A N 1
ATOM 1571 C CA . GLY A 1 204 ? -2.338 46.651 18.366 1.00 47.38 204 GLY A CA 1
ATOM 1572 C C . GLY A 1 204 ? -3.459 45.666 18.662 1.00 47.38 204 GLY A C 1
ATOM 1573 O O . GLY A 1 204 ? -3.753 44.779 17.869 1.00 47.38 204 GLY A O 1
ATOM 1574 N N . THR A 1 205 ? -4.204 46.013 19.711 1.00 53.28 205 THR A N 1
ATOM 1575 C CA . THR A 1 205 ? -5.665 45.871 19.804 1.00 53.28 205 THR A CA 1
ATOM 1576 C C . THR A 1 205 ? -6.195 44.584 20.429 1.00 53.28 205 THR A C 1
ATOM 1578 O O . THR A 1 205 ? -6.665 43.651 19.781 1.00 53.28 205 THR A O 1
ATOM 1581 N N . THR A 1 206 ? -6.247 44.631 21.759 1.00 59.34 206 THR A N 1
ATOM 1582 C CA . THR A 1 206 ? -7.258 43.956 22.568 1.00 59.34 206 THR A CA 1
ATOM 1583 C C . THR A 1 206 ? -8.661 44.356 22.096 1.00 59.34 206 THR A C 1
ATOM 1585 O O . THR A 1 206 ? -9.025 45.531 22.097 1.00 59.34 206 THR A O 1
ATOM 1588 N N . ARG A 1 207 ? -9.494 43.377 21.727 1.00 46.62 207 ARG A N 1
ATOM 1589 C CA . ARG A 1 207 ? -10.946 43.578 21.653 1.00 46.62 207 ARG A CA 1
ATOM 1590 C C . ARG A 1 207 ? -11.667 42.459 22.391 1.00 46.62 207 ARG A C 1
ATOM 1592 O O . ARG A 1 207 ? -11.951 41.394 21.857 1.00 46.62 207 ARG A O 1
ATOM 1599 N N . THR A 1 208 ? -11.941 42.760 23.653 1.00 48.47 208 THR A N 1
ATOM 1600 C CA . THR A 1 208 ? -12.936 42.118 24.505 1.00 48.47 208 THR A CA 1
ATOM 1601 C C . THR A 1 208 ? -14.3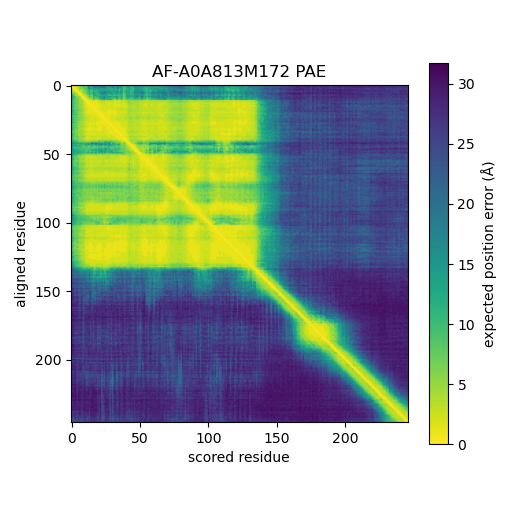24 42.292 23.891 1.00 48.47 208 THR A C 1
ATOM 1603 O O . THR A 1 208 ? -14.780 43.421 23.737 1.00 48.47 208 THR A O 1
ATOM 1606 N N . THR A 1 209 ? -15.031 41.195 23.626 1.00 53.03 209 THR A N 1
ATOM 1607 C CA . THR A 1 209 ? -16.502 41.175 23.649 1.00 53.03 209 THR A CA 1
ATOM 1608 C C . THR A 1 209 ? -16.975 39.844 24.206 1.00 53.03 209 THR A C 1
ATOM 1610 O O . THR A 1 209 ? -16.868 38.804 23.559 1.00 53.03 209 THR A O 1
ATOM 1613 N N . ALA A 1 210 ? -17.504 39.910 25.423 1.00 48.34 210 ALA A N 1
ATOM 1614 C CA . ALA A 1 210 ? -18.374 38.901 25.990 1.00 48.34 210 ALA A CA 1
ATOM 1615 C C . ALA A 1 210 ? -19.707 38.908 25.231 1.00 48.34 210 ALA A C 1
ATOM 1617 O O . ALA A 1 210 ? -20.295 39.970 25.039 1.00 48.34 210 ALA A O 1
ATOM 1618 N N . VAL A 1 211 ? -20.207 37.733 24.850 1.00 53.81 211 VAL A N 1
ATOM 1619 C CA . VAL A 1 211 ? -21.635 37.535 24.585 1.00 53.81 211 VAL A CA 1
ATOM 1620 C C . VAL A 1 211 ? -22.049 36.234 25.257 1.00 53.81 211 VAL A C 1
ATOM 1622 O O . VAL A 1 211 ? -21.726 35.138 24.806 1.00 53.81 211 VAL A O 1
ATOM 1625 N N . ALA A 1 212 ? -22.743 36.396 26.379 1.00 49.12 212 ALA A N 1
ATOM 1626 C CA . ALA A 1 212 ? -23.573 35.373 26.983 1.00 49.12 212 ALA A CA 1
ATOM 1627 C C . ALA A 1 212 ? -24.753 35.077 26.042 1.00 49.12 212 ALA A C 1
ATOM 1629 O O . ALA A 1 212 ? -25.412 35.998 25.560 1.00 49.12 212 ALA A O 1
ATOM 1630 N N . GLY A 1 213 ? -25.005 33.796 25.779 1.00 48.78 213 GLY A N 1
ATOM 1631 C CA . GLY A 1 213 ? -26.068 33.327 24.894 1.00 48.78 213 GLY A CA 1
ATOM 1632 C C . GLY A 1 213 ? -26.686 32.042 25.427 1.00 48.78 213 GLY A C 1
ATOM 1633 O O . GLY A 1 213 ? -26.218 30.943 25.154 1.00 48.78 213 GLY A O 1
ATOM 1634 N N . ASP A 1 214 ? -27.723 32.245 26.225 1.00 52.06 214 ASP A N 1
ATOM 1635 C CA . ASP A 1 214 ? -28.619 31.300 26.885 1.00 52.06 214 ASP A CA 1
ATOM 1636 C C . ASP A 1 214 ? -29.335 30.318 25.919 1.00 52.06 214 ASP A C 1
ATOM 1638 O O . ASP A 1 214 ? -29.747 30.691 24.825 1.00 52.06 214 ASP A O 1
ATOM 1642 N N . LYS A 1 215 ? -29.592 29.097 26.422 1.00 48.28 215 LYS A N 1
ATOM 1643 C CA . LYS A 1 215 ? -30.734 28.186 26.151 1.00 48.28 215 LYS A CA 1
ATOM 1644 C C . LYS A 1 215 ? -31.119 27.812 24.699 1.00 48.28 215 LYS A C 1
ATOM 1646 O O . LYS A 1 215 ? -31.696 28.607 23.968 1.00 48.28 215 LYS A O 1
ATOM 1651 N N . LYS A 1 216 ? -31.180 26.494 24.436 1.00 51.38 216 LYS A N 1
ATOM 1652 C CA . LYS A 1 216 ? -32.453 25.719 24.437 1.00 51.38 216 LYS A CA 1
ATOM 1653 C C . LYS A 1 216 ? -32.242 24.226 24.134 1.00 51.38 216 LYS A C 1
ATOM 1655 O O . LYS A 1 216 ? -31.744 23.845 23.081 1.00 51.38 216 LYS A O 1
ATOM 1660 N N . LYS A 1 217 ? -32.728 23.382 25.055 1.00 51.91 217 LYS A N 1
ATOM 1661 C CA . LYS A 1 217 ? -33.105 21.979 24.816 1.00 51.91 217 LYS A CA 1
ATOM 1662 C C . LYS A 1 217 ? -34.166 21.923 23.711 1.00 51.91 217 LYS A C 1
ATOM 1664 O O . LYS A 1 217 ? -35.169 22.623 23.800 1.00 51.91 217 LYS A O 1
ATOM 1669 N N . SER A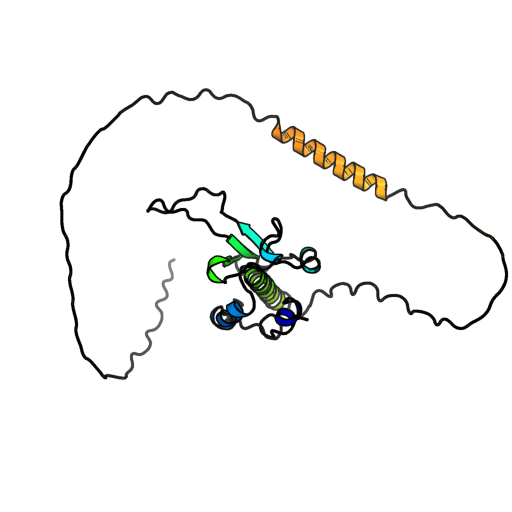 1 218 ? -33.985 21.030 22.743 1.00 52.09 218 SER A N 1
ATOM 1670 C CA . SER A 1 218 ? -35.031 20.608 21.808 1.00 52.09 218 SER A CA 1
ATOM 1671 C C . SER A 1 218 ? -34.934 19.096 21.608 1.00 52.09 218 SER A C 1
ATOM 1673 O O . SER A 1 218 ? -34.269 18.600 20.703 1.00 52.09 218 SER A O 1
ATOM 1675 N N . THR A 1 219 ? -35.592 18.357 22.496 1.00 49.50 219 THR A N 1
ATOM 1676 C CA . THR A 1 219 ? -35.964 16.952 22.309 1.00 49.50 219 THR A CA 1
ATOM 1677 C C . THR A 1 219 ? -37.075 16.872 21.264 1.00 49.50 219 THR A C 1
ATOM 1679 O O . THR A 1 219 ? -38.230 17.157 21.567 1.00 49.50 219 THR A O 1
ATOM 1682 N N . GLY A 1 220 ? -36.724 16.494 20.035 1.00 48.12 220 GLY A N 1
ATOM 1683 C CA . GLY A 1 220 ? -37.662 16.241 18.941 1.00 48.12 220 GLY A CA 1
ATOM 1684 C C . GLY A 1 220 ? -37.686 14.761 18.581 1.00 48.12 220 GLY A C 1
ATOM 1685 O O . GLY A 1 220 ? -36.961 14.318 17.699 1.00 48.12 220 GLY A O 1
ATOM 1686 N N . LYS A 1 221 ? -38.520 14.002 19.290 1.00 49.88 221 LYS A N 1
ATOM 1687 C CA . LYS A 1 221 ? -38.893 12.615 18.998 1.00 49.88 221 LYS A CA 1
ATOM 1688 C C . LYS A 1 221 ? -39.825 12.650 17.774 1.00 49.88 221 LYS A C 1
ATOM 1690 O O . LYS A 1 221 ? -40.921 13.191 17.881 1.00 49.88 221 LYS A O 1
ATOM 1695 N N . ARG A 1 222 ? -39.416 12.118 16.618 1.00 47.12 222 ARG A N 1
ATOM 1696 C CA . ARG A 1 222 ? -40.340 11.808 15.510 1.00 47.12 222 ARG A CA 1
ATOM 1697 C C . ARG A 1 222 ? -40.189 10.349 15.111 1.00 47.12 222 ARG A C 1
ATOM 1699 O O . ARG A 1 222 ? -39.169 9.930 14.583 1.00 47.12 222 ARG A O 1
ATOM 1706 N N . SER A 1 223 ? -41.240 9.617 15.452 1.00 49.22 223 SER A N 1
ATOM 1707 C CA . SER A 1 223 ? -41.587 8.278 15.009 1.00 49.22 223 SER A CA 1
ATOM 1708 C C . SER A 1 223 ? -42.563 8.427 13.845 1.00 49.22 223 SER A C 1
ATOM 1710 O O . SER A 1 223 ? -43.643 8.969 14.061 1.00 49.22 223 SER A O 1
ATOM 1712 N N . CYS A 1 224 ? -42.196 7.921 12.671 1.00 49.69 224 CYS A N 1
ATOM 1713 C CA . CYS A 1 224 ? -43.080 7.531 11.565 1.00 49.69 224 CYS A CA 1
ATOM 1714 C C . CYS A 1 224 ? -42.347 6.327 10.941 1.00 49.69 224 CYS A C 1
ATOM 1716 O O . CYS A 1 224 ? -41.227 6.502 10.473 1.00 49.69 224 CYS A O 1
ATOM 1718 N N . LEU A 1 225 ? -42.696 5.064 11.191 1.00 43.19 225 LEU A N 1
ATOM 1719 C CA . LEU A 1 225 ? -43.880 4.321 10.748 1.00 43.19 225 LEU A CA 1
ATOM 1720 C C . LEU A 1 225 ? -44.230 4.544 9.264 1.00 43.19 225 LEU A C 1
ATOM 1722 O O . LEU A 1 225 ? -44.708 5.618 8.914 1.00 43.19 225 LEU A O 1
ATOM 1726 N N . LEU A 1 226 ? -44.042 3.455 8.502 1.00 48.12 226 LEU A N 1
ATOM 1727 C CA . LEU A 1 226 ? -44.612 3.082 7.198 1.00 48.12 226 LEU A CA 1
ATOM 1728 C C . LEU A 1 226 ? -44.130 3.864 5.962 1.00 48.12 226 LEU A C 1
ATOM 1730 O O . LEU A 1 226 ? -44.349 5.062 5.851 1.00 48.12 226 LEU A O 1
ATOM 1734 N N . ASP A 1 227 ? -43.492 3.157 5.023 1.00 41.22 227 ASP A N 1
ATOM 1735 C CA . ASP A 1 227 ? -44.181 2.770 3.782 1.00 41.22 227 ASP A CA 1
ATOM 1736 C C . ASP A 1 227 ? -43.412 1.640 3.072 1.00 41.22 227 ASP A C 1
ATOM 1738 O O . ASP A 1 227 ? -42.220 1.755 2.770 1.00 41.22 227 ASP A O 1
ATOM 1742 N N . GLU A 1 228 ? -44.096 0.515 2.868 1.00 48.94 228 GLU A N 1
ATOM 1743 C CA . GLU A 1 228 ? -43.664 -0.558 1.984 1.00 48.94 228 GLU A CA 1
ATOM 1744 C C . GLU A 1 228 ? -44.064 -0.228 0.546 1.00 48.94 228 GLU A C 1
ATOM 1746 O O . GLU A 1 228 ? -45.206 0.124 0.279 1.00 48.94 228 GLU A O 1
ATOM 1751 N N . GLY A 1 229 ? -43.148 -0.486 -0.387 1.00 50.84 229 GLY A N 1
ATOM 1752 C CA . GLY A 1 229 ? -43.505 -0.854 -1.753 1.00 50.84 229 GLY A CA 1
ATOM 1753 C C . GLY A 1 229 ? -43.757 0.298 -2.720 1.00 50.84 229 GLY A C 1
ATOM 1754 O O . GLY A 1 229 ? -44.847 0.842 -2.783 1.00 50.84 229 GLY A O 1
ATOM 1755 N N . THR A 1 230 ? -42.790 0.549 -3.606 1.00 48.31 230 THR A N 1
ATOM 1756 C CA . THR A 1 230 ? -43.025 0.621 -5.062 1.00 48.31 230 THR A CA 1
ATOM 1757 C C . THR A 1 230 ? -41.681 0.469 -5.788 1.00 48.31 230 THR A C 1
ATOM 1759 O O . THR A 1 230 ? -40.786 1.302 -5.686 1.00 48.31 230 THR A O 1
ATOM 1762 N N . ASN A 1 231 ? -41.552 -0.633 -6.518 1.00 49.16 231 ASN A N 1
ATOM 1763 C CA . ASN A 1 231 ? -40.584 -0.906 -7.587 1.00 49.16 231 ASN A CA 1
ATOM 1764 C C . ASN A 1 231 ? -41.366 -0.823 -8.923 1.00 49.16 231 ASN A C 1
ATOM 1766 O O . ASN A 1 231 ? -42.593 -0.925 -8.865 1.00 49.16 231 ASN A O 1
ATOM 1770 N N . PRO A 1 232 ? -40.766 -0.913 -10.125 1.00 63.16 232 PRO A N 1
ATOM 1771 C CA . PRO A 1 232 ? -39.635 -0.229 -10.773 1.00 63.16 232 PRO A CA 1
ATOM 1772 C C . PRO A 1 232 ? -40.144 0.774 -11.842 1.00 63.16 232 PRO A C 1
ATOM 1774 O O . PRO A 1 232 ? -41.323 0.770 -12.168 1.00 63.16 232 PRO A O 1
ATOM 1777 N N . GLN A 1 233 ? -39.258 1.559 -12.472 1.00 45.38 233 GLN A N 1
ATOM 1778 C CA . GLN A 1 233 ? -39.094 1.625 -13.944 1.00 45.38 233 GLN A CA 1
ATOM 1779 C C . GLN A 1 233 ? -38.337 2.882 -14.423 1.00 45.38 233 GLN A C 1
ATOM 1781 O O . GLN A 1 233 ? -38.664 4.009 -14.078 1.00 45.38 233 GLN A O 1
ATOM 1786 N N . VAL A 1 234 ? -37.347 2.614 -15.284 1.00 50.66 234 VAL A N 1
ATOM 1787 C CA . VAL A 1 234 ? -37.092 3.264 -16.584 1.00 50.66 234 VAL A CA 1
ATOM 1788 C C . VAL A 1 234 ? -37.037 4.798 -16.626 1.00 50.66 234 VAL A C 1
ATOM 1790 O O . VAL A 1 234 ? -38.056 5.467 -16.688 1.00 50.66 234 VAL A O 1
ATOM 1793 N N . LEU A 1 235 ? -35.824 5.327 -16.805 1.00 47.59 235 LEU A N 1
ATOM 1794 C CA . LEU A 1 235 ? -35.525 6.526 -17.608 1.00 47.59 235 LEU A CA 1
ATOM 1795 C C . LEU A 1 235 ? -34.064 6.378 -18.066 1.00 47.59 235 LEU A C 1
ATOM 1797 O O . LEU A 1 235 ? -33.136 6.550 -17.283 1.00 47.59 235 LEU A O 1
ATOM 1801 N N . GLN A 1 236 ? -33.842 5.657 -19.165 1.00 51.19 236 GLN A N 1
ATOM 1802 C CA . GLN A 1 236 ? -33.545 6.206 -20.495 1.00 51.19 236 GLN A CA 1
ATOM 1803 C C . GLN A 1 236 ? -32.444 7.278 -20.518 1.00 51.19 236 GLN A C 1
ATOM 1805 O O . GLN A 1 236 ? -32.542 8.351 -19.928 1.00 51.19 236 GLN A O 1
ATOM 1810 N N . GLU A 1 237 ? -31.395 6.923 -21.257 1.00 48.09 237 GLU A N 1
ATOM 1811 C CA . GLU A 1 237 ? -30.217 7.705 -21.599 1.00 48.09 237 GLU A CA 1
ATOM 1812 C C . GLU A 1 237 ? -30.552 9.049 -22.266 1.00 48.09 237 GLU A C 1
ATOM 1814 O O . GLU A 1 237 ? -31.454 9.140 -23.096 1.00 48.09 237 GLU A O 1
ATOM 1819 N N . LEU A 1 238 ? -29.732 10.074 -22.004 1.00 56.12 238 LEU A N 1
ATOM 1820 C CA . LEU A 1 238 ? -29.634 11.262 -22.856 1.00 56.12 238 LEU A CA 1
ATOM 1821 C C . LEU A 1 238 ? -28.182 11.466 -23.326 1.00 56.12 238 LEU A C 1
ATOM 1823 O O . LEU A 1 238 ? -27.268 11.522 -22.496 1.00 56.12 238 LEU A O 1
ATOM 1827 N N . PRO A 1 239 ? -27.934 11.610 -24.643 1.00 60.53 239 PRO A N 1
ATOM 1828 C CA . PRO A 1 239 ? -26.593 11.764 -25.187 1.00 60.53 239 PRO A CA 1
ATOM 1829 C C . PRO A 1 239 ? -26.051 13.206 -25.124 1.00 60.53 239 PRO A C 1
ATOM 1831 O O . PRO A 1 239 ? -26.708 14.183 -25.468 1.00 60.53 239 PRO A O 1
ATOM 1834 N N . LYS A 1 240 ? -24.772 13.277 -24.735 1.00 53.44 240 LYS A N 1
ATOM 1835 C CA . LYS A 1 240 ? -23.666 14.137 -25.212 1.00 53.44 240 LYS A CA 1
ATOM 1836 C C . LYS A 1 240 ? -24.025 15.481 -25.876 1.00 53.44 240 LYS A C 1
ATOM 1838 O O . LYS A 1 240 ? -24.417 15.533 -27.038 1.00 53.44 240 LYS A O 1
ATOM 1843 N N . ARG A 1 241 ? -23.607 16.585 -25.241 1.00 58.88 241 ARG A N 1
ATOM 1844 C CA . ARG A 1 241 ? -23.296 17.847 -25.938 1.00 58.88 241 ARG A CA 1
ATOM 1845 C C . ARG A 1 241 ? -21.789 18.102 -25.971 1.00 58.88 241 ARG A C 1
ATOM 1847 O O . ARG A 1 241 ? -21.178 18.448 -24.964 1.00 58.88 241 ARG A O 1
ATOM 1854 N N . ARG A 1 242 ? -21.211 17.964 -27.169 1.00 62.88 242 ARG A N 1
ATOM 1855 C CA . ARG A 1 242 ? -19.928 18.562 -27.560 1.00 62.88 242 ARG A CA 1
ATOM 1856 C C . ARG A 1 242 ? -20.067 20.088 -27.535 1.00 62.88 242 ARG A C 1
ATOM 1858 O O . ARG A 1 242 ? -20.992 20.625 -28.139 1.00 62.88 242 ARG A O 1
ATOM 1865 N N . ARG A 1 243 ? -19.129 20.788 -26.900 1.00 62.06 243 ARG A N 1
ATOM 1866 C CA . ARG A 1 243 ? -18.854 22.202 -27.181 1.00 62.06 243 ARG A CA 1
ATOM 1867 C C . ARG A 1 243 ? -17.424 22.307 -27.686 1.00 62.06 243 ARG A C 1
ATOM 1869 O O . ARG A 1 243 ? -16.485 22.267 -26.902 1.00 62.06 243 ARG A O 1
ATOM 1876 N N . SER A 1 244 ? -17.292 22.419 -29.000 1.00 60.03 244 SER A N 1
ATOM 1877 C CA . SER A 1 244 ? -16.114 22.999 -29.633 1.00 60.03 244 SER A CA 1
ATOM 1878 C C . SER A 1 244 ? -16.118 24.498 -29.338 1.00 60.03 244 SER A C 1
ATOM 1880 O O . SER A 1 244 ? -17.171 25.135 -29.434 1.00 60.03 244 SER A O 1
ATOM 1882 N N . LYS A 1 245 ? -14.966 25.068 -28.991 1.00 58.12 245 LYS A N 1
ATOM 1883 C CA . LYS A 1 245 ? -14.732 26.500 -29.160 1.00 58.12 245 LYS A CA 1
ATOM 1884 C C . LYS A 1 245 ? -13.465 26.695 -29.982 1.00 58.12 245 LYS A C 1
ATOM 1886 O O . LYS A 1 245 ? -12.461 26.033 -29.733 1.00 58.12 245 LYS A O 1
ATOM 1891 N N . VAL A 1 246 ? -13.693 27.533 -30.987 1.00 68.69 246 VAL A N 1
ATOM 1892 C CA . VAL A 1 246 ? -12.826 28.139 -31.996 1.00 68.69 246 VAL A CA 1
ATOM 1893 C C . VAL A 1 246 ? -11.641 28.839 -31.353 1.00 68.69 246 VAL A C 1
ATOM 1895 O O . VAL A 1 246 ? -11.860 29.431 -30.269 1.00 68.69 246 VAL A O 1
#

Organism: Polarella glacialis (NCBI:txid89957)

Mean predicted aligned error: 18.0 Å

Foldseek 3Di:
DPPDLVVVVVPDQCLDLVNPDDDPVLAGPVVVCLVCLVSAAADDPQCPDPQQRQDDPVCVVPCPQKHKDWCPPVCDADPVRHDPIWIAMKGWADPPPPPPTDIDTQTCVSSNYRNSRSSSSVSSRVSNCCVRVPPVPVPPVPPPDPDDPPDDDDDDDDDDDDDDDDDDPPPVVVVVVVVVVVVVVVVVVVPPPPDDDDDDDDDDDDDDDDDDDDDDDDDDDDDDDDDDDDDDDDDDDDDDDDDDDD